Protein AF-A0A9N9T1C9-F1 (afdb_monomer_lite)

Secondary structure (DSSP, 8-state):
----HHHHHHHIIIIIHHHHHHHHHHS---HHHHHHHHHHHHHHHHHHH--EE-TT--EEPPPHHHHHHHTTT--S-HHHHHHHHHHHHHHHHHHHHHTS-----S----------TTSTT-S----S---HHHHHHHHHHHHHHHHHHHHHHHHHHHHHHHHHHHHHHHHHHHHHHHHHHHHHHHHHHHHHHHHHHHHHHHHHHHHHHHHHHT--TTTT-HHHHHHHHHHHHHHHHHT-

Structure (mmCIF, N/CA/C/O backbone):
data_AF-A0A9N9T1C9-F1
#
_entry.id   AF-A0A9N9T1C9-F1
#
loop_
_atom_site.group_PDB
_atom_site.id
_atom_site.type_symbol
_atom_site.label_atom_id
_atom_site.label_alt_id
_atom_site.label_comp_id
_atom_site.label_asym_id
_atom_site.label_entity_id
_atom_site.label_seq_id
_atom_site.pdbx_PDB_ins_code
_atom_site.Cartn_x
_atom_site.Cartn_y
_atom_site.Cartn_z
_atom_site.occupancy
_atom_site.B_iso_or_equiv
_atom_site.auth_seq_id
_atom_site.auth_comp_id
_atom_site.auth_asym_id
_atom_site.auth_atom_id
_atom_site.pdbx_PDB_model_num
ATOM 1 N N . MET A 1 1 ? -25.087 5.154 -18.333 1.00 39.66 1 MET A N 1
ATOM 2 C CA . MET A 1 1 ? -24.304 6.044 -19.220 1.00 39.66 1 MET A CA 1
ATOM 3 C C . MET A 1 1 ? -23.064 5.307 -19.707 1.00 39.66 1 MET A C 1
ATOM 5 O O . MET A 1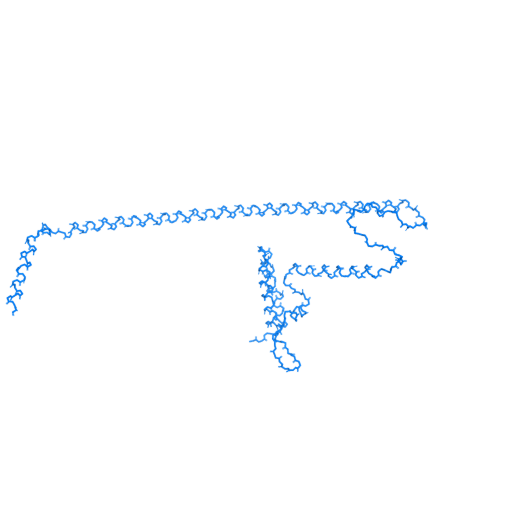 1 ? -22.157 5.076 -18.921 1.00 39.66 1 MET A O 1
ATOM 9 N N . THR A 1 2 ? -23.016 4.899 -20.973 1.00 51.72 2 THR A N 1
ATOM 10 C CA . THR A 1 2 ? -21.816 4.320 -21.598 1.00 51.72 2 THR A CA 1
ATOM 11 C C . THR A 1 2 ? -20.855 5.449 -21.971 1.00 51.72 2 THR A C 1
ATOM 13 O O . THR A 1 2 ? -20.953 6.035 -23.047 1.00 51.72 2 THR A O 1
ATOM 16 N N . LEU A 1 3 ? -19.941 5.812 -21.063 1.00 60.41 3 LEU A N 1
ATOM 17 C CA . LEU A 1 3 ? -18.834 6.698 -21.428 1.00 60.41 3 LEU A CA 1
ATOM 18 C C . LEU A 1 3 ? -17.991 6.041 -22.533 1.00 60.41 3 LEU A C 1
ATOM 20 O O . LEU A 1 3 ? -17.734 4.838 -22.506 1.00 60.41 3 LEU A O 1
ATOM 24 N N . SER A 1 4 ? -17.562 6.843 -23.511 1.00 80.00 4 SER A N 1
ATOM 25 C CA . SER A 1 4 ? -16.706 6.387 -24.613 1.00 80.00 4 SER A CA 1
ATOM 26 C C . SER A 1 4 ? -15.428 5.737 -24.075 1.00 80.00 4 SER A C 1
ATOM 28 O O . SER A 1 4 ? -14.785 6.303 -23.188 1.00 80.00 4 SER A O 1
ATOM 30 N N . LYS A 1 5 ? -15.022 4.592 -24.650 1.00 82.25 5 LYS A N 1
ATOM 31 C CA . LYS A 1 5 ? -13.802 3.848 -24.270 1.00 82.25 5 LYS A CA 1
ATOM 32 C C . LYS A 1 5 ? -12.583 4.766 -24.132 1.00 82.25 5 LYS A C 1
ATOM 34 O O . LYS A 1 5 ? -11.816 4.647 -23.184 1.00 82.25 5 LYS A O 1
ATOM 39 N N . ARG A 1 6 ? -12.460 5.747 -25.035 1.00 81.56 6 ARG A N 1
ATOM 40 C CA . ARG A 1 6 ? -11.383 6.747 -25.035 1.00 81.56 6 ARG A CA 1
ATOM 41 C C . ARG A 1 6 ? -11.421 7.662 -23.804 1.00 81.56 6 ARG A C 1
ATOM 43 O O . ARG A 1 6 ? -10.379 7.931 -23.224 1.00 81.56 6 ARG A O 1
ATOM 50 N N . LYS A 1 7 ? -12.605 8.109 -23.370 1.00 86.50 7 LYS A N 1
ATOM 51 C CA . LYS A 1 7 ? -12.755 8.942 -22.161 1.00 86.50 7 LYS A CA 1
ATOM 52 C C . LYS A 1 7 ? -12.397 8.159 -20.897 1.00 86.50 7 LYS A C 1
ATOM 54 O O . LYS A 1 7 ? -11.695 8.686 -20.045 1.00 86.50 7 LYS A O 1
ATOM 59 N N . ASN A 1 8 ? -12.824 6.899 -20.811 1.00 87.44 8 ASN A N 1
ATOM 60 C CA . ASN A 1 8 ? -12.499 6.036 -19.674 1.00 87.44 8 ASN A CA 1
ATOM 61 C C . ASN A 1 8 ? -11.001 5.709 -19.614 1.00 87.44 8 ASN A C 1
ATOM 63 O O . ASN A 1 8 ? -10.412 5.747 -18.539 1.00 87.44 8 ASN A O 1
ATOM 67 N N . MET A 1 9 ? -10.375 5.457 -20.768 1.00 86.12 9 MET A N 1
ATOM 68 C CA . MET A 1 9 ? -8.925 5.279 -20.869 1.00 86.12 9 MET A CA 1
ATOM 69 C C . MET A 1 9 ? -8.172 6.526 -20.395 1.00 86.12 9 MET A C 1
ATOM 71 O O . MET A 1 9 ? -7.232 6.421 -19.613 1.00 86.12 9 MET A O 1
ATOM 75 N N . ASN A 1 10 ? -8.608 7.712 -20.827 1.00 85.50 10 ASN A N 1
ATOM 76 C CA . ASN A 1 10 ? -7.986 8.963 -20.405 1.00 85.50 10 ASN A CA 1
ATOM 77 C C . ASN A 1 10 ? -8.120 9.173 -18.895 1.00 85.50 10 ASN A C 1
ATOM 79 O O . ASN A 1 10 ? -7.130 9.499 -18.257 1.00 85.50 10 ASN A O 1
ATOM 83 N N . LEU A 1 11 ? -9.301 8.920 -18.319 1.00 89.50 11 LEU A N 1
ATOM 84 C CA . LEU A 1 11 ? -9.529 9.030 -16.876 1.00 89.50 11 LEU A CA 1
ATOM 85 C C . LEU A 1 11 ? -8.634 8.073 -16.075 1.00 89.50 11 LEU A C 1
ATOM 87 O O . LEU A 1 11 ? -8.076 8.451 -15.046 1.00 89.50 11 LEU A O 1
ATOM 91 N N . TYR A 1 12 ? -8.470 6.842 -16.562 1.00 88.50 12 TYR A N 1
ATOM 92 C CA . TYR A 1 12 ? -7.555 5.881 -15.961 1.00 88.50 12 TYR A CA 1
ATOM 93 C C . TYR A 1 12 ? -6.111 6.396 -15.971 1.00 88.50 12 TYR A C 1
ATOM 95 O O . TYR A 1 12 ? -5.478 6.451 -14.919 1.00 88.50 12 TYR A O 1
ATOM 103 N N . LYS A 1 13 ? -5.619 6.841 -17.133 1.00 84.94 13 LYS A N 1
ATOM 104 C CA . LYS A 1 13 ? -4.248 7.342 -17.291 1.00 84.94 13 LYS A CA 1
ATOM 105 C C . LYS A 1 13 ? -3.979 8.628 -16.507 1.00 84.94 13 LYS A C 1
ATOM 107 O O . LYS A 1 13 ? -2.887 8.779 -15.975 1.00 84.94 13 LYS A O 1
ATOM 112 N N . SER A 1 14 ? -4.947 9.544 -16.436 1.00 88.06 14 SER A N 1
ATOM 113 C CA . SER A 1 14 ? -4.748 10.874 -15.849 1.00 88.06 14 SER A CA 1
ATOM 114 C C . SER A 1 14 ? -5.021 10.946 -14.350 1.00 88.06 14 SER A C 1
ATOM 116 O O . SER A 1 14 ? -4.502 11.843 -13.699 1.00 88.06 14 SER A O 1
ATOM 118 N N . LEU A 1 15 ? -5.872 10.067 -13.809 1.00 89.69 15 LEU A N 1
ATOM 119 C CA . LEU A 1 15 ? -6.334 10.168 -12.422 1.00 89.69 15 LEU A CA 1
ATOM 120 C C . LEU A 1 15 ? -6.044 8.903 -11.619 1.00 89.69 15 LEU A C 1
ATOM 122 O O . LEU A 1 15 ? -5.433 8.974 -10.559 1.00 89.69 15 LEU A O 1
ATOM 126 N N . ILE A 1 16 ? -6.459 7.740 -12.122 1.00 88.75 16 ILE A N 1
ATOM 127 C CA . ILE A 1 16 ? -6.364 6.490 -11.356 1.00 88.75 16 ILE A CA 1
ATOM 128 C C . ILE A 1 16 ? -4.910 6.021 -11.269 1.00 88.75 16 ILE A C 1
ATOM 130 O O . ILE A 1 16 ? -4.427 5.728 -10.180 1.00 88.75 16 ILE A O 1
ATOM 134 N N . ARG A 1 17 ? -4.201 5.982 -12.401 1.00 85.94 17 ARG A N 1
ATOM 135 C CA . ARG A 1 17 ? -2.818 5.503 -12.473 1.00 85.94 17 ARG A CA 1
ATOM 136 C C . ARG A 1 17 ? -1.867 6.307 -11.573 1.00 85.94 17 ARG A C 1
ATOM 138 O O . ARG A 1 17 ? -1.218 5.663 -10.761 1.00 85.94 17 ARG A O 1
ATOM 145 N N . PRO A 1 18 ? -1.829 7.656 -11.598 1.00 86.69 18 PRO A N 1
ATOM 146 C CA . PRO A 1 18 ? -0.949 8.422 -10.710 1.00 86.69 18 PRO A CA 1
ATOM 147 C C . PRO A 1 18 ? -1.214 8.184 -9.220 1.00 86.69 18 PRO A C 1
ATOM 149 O O . PRO A 1 18 ? -0.272 8.017 -8.454 1.00 86.69 18 PRO A O 1
ATOM 152 N N . VAL A 1 19 ? -2.487 8.122 -8.808 1.00 88.69 19 VAL A N 1
ATOM 153 C CA . VAL A 1 19 ? -2.862 7.874 -7.403 1.00 88.69 19 VAL A CA 1
ATOM 154 C C . VAL A 1 19 ? -2.385 6.498 -6.949 1.00 88.69 19 VAL A C 1
ATOM 156 O O . VAL A 1 19 ? -1.837 6.354 -5.858 1.00 88.69 19 VAL A O 1
ATOM 159 N N . VAL A 1 20 ? -2.574 5.488 -7.798 1.00 85.69 20 VAL A N 1
ATOM 160 C CA . VAL A 1 20 ? -2.149 4.120 -7.511 1.00 85.69 20 VAL A CA 1
ATOM 161 C C . VAL A 1 20 ? -0.622 4.024 -7.486 1.00 85.69 20 VAL A C 1
ATOM 163 O O . VAL A 1 20 ? -0.084 3.495 -6.522 1.00 85.69 20 VAL A O 1
ATOM 166 N N . THR A 1 21 ? 0.083 4.579 -8.477 1.00 79.88 21 THR A N 1
ATOM 167 C CA . THR A 1 21 ? 1.555 4.575 -8.535 1.00 79.88 21 THR A CA 1
ATOM 168 C C . THR A 1 21 ? 2.172 5.280 -7.327 1.00 79.88 21 THR A C 1
ATOM 170 O O . THR A 1 21 ? 3.038 4.706 -6.677 1.00 79.88 21 THR A O 1
ATOM 173 N N . TYR A 1 22 ? 1.676 6.462 -6.951 1.00 85.56 22 TYR A N 1
ATOM 174 C CA . TYR A 1 22 ? 2.178 7.183 -5.779 1.00 85.56 22 TYR A CA 1
ATOM 175 C C . TYR A 1 22 ? 1.931 6.411 -4.475 1.00 85.56 22 TYR A C 1
ATOM 177 O O . TYR A 1 22 ? 2.814 6.301 -3.628 1.00 85.56 22 TYR A O 1
ATOM 185 N N . GLY A 1 23 ? 0.751 5.797 -4.328 1.00 80.12 23 GLY A N 1
ATOM 186 C CA . GLY A 1 23 ? 0.472 4.914 -3.194 1.00 80.12 23 GLY A CA 1
ATOM 187 C C . GLY A 1 23 ? 1.461 3.747 -3.109 1.00 80.12 23 GLY A C 1
ATOM 188 O O . GLY A 1 23 ? 1.939 3.421 -2.025 1.00 80.12 23 GLY A O 1
ATOM 189 N N . MET A 1 24 ? 1.823 3.172 -4.255 1.00 77.44 24 MET A N 1
ATOM 190 C CA . MET A 1 24 ? 2.793 2.081 -4.348 1.00 77.44 24 MET A CA 1
ATOM 191 C C . MET A 1 24 ? 4.229 2.513 -4.029 1.00 77.44 24 MET A C 1
ATOM 193 O O . MET A 1 24 ? 4.966 1.736 -3.437 1.00 77.44 24 MET A O 1
ATOM 197 N N . GLU A 1 25 ? 4.623 3.746 -4.341 1.00 73.75 25 GLU A N 1
ATOM 198 C CA . GLU A 1 25 ? 5.938 4.286 -3.959 1.00 73.75 25 GLU A CA 1
ATOM 199 C C . GLU A 1 25 ? 6.074 4.475 -2.440 1.00 73.75 25 GLU A C 1
ATOM 201 O O . GLU A 1 25 ? 7.163 4.326 -1.886 1.00 73.75 25 GLU A O 1
ATOM 206 N N . THR A 1 26 ? 4.966 4.772 -1.753 1.00 77.31 26 THR A N 1
ATOM 207 C CA . THR A 1 26 ? 4.946 5.003 -0.296 1.00 77.31 26 THR A CA 1
ATOM 208 C C . THR A 1 26 ? 4.808 3.733 0.549 1.00 77.31 26 THR A C 1
ATOM 210 O O . THR A 1 26 ? 4.948 3.791 1.771 1.00 77.31 26 THR A O 1
ATOM 213 N N . ILE A 1 27 ? 4.530 2.584 -0.073 1.00 79.00 27 ILE A N 1
ATOM 214 C CA . ILE A 1 27 ? 4.303 1.304 0.607 1.00 79.00 27 ILE A CA 1
ATOM 215 C C . ILE A 1 27 ? 5.389 0.312 0.182 1.00 79.00 27 ILE A C 1
ATOM 217 O O . ILE A 1 27 ? 5.743 0.221 -0.988 1.00 79.00 27 ILE A O 1
ATOM 221 N N . THR A 1 28 ? 5.895 -0.503 1.110 1.00 75.69 28 THR A N 1
ATOM 222 C CA . THR A 1 28 ? 6.716 -1.664 0.744 1.00 75.69 28 THR A CA 1
ATOM 223 C C . THR A 1 28 ? 5.858 -2.694 0.000 1.00 75.69 28 THR A C 1
ATOM 225 O O . THR A 1 28 ? 4.925 -3.294 0.553 1.00 75.69 28 THR A O 1
ATOM 228 N N . ILE A 1 29 ? 6.141 -2.843 -1.296 1.00 75.94 29 ILE A N 1
ATOM 229 C CA . ILE A 1 29 ? 5.447 -3.769 -2.194 1.00 75.94 29 ILE A CA 1
ATOM 230 C C . ILE A 1 29 ? 6.100 -5.144 -2.083 1.00 75.94 29 ILE A C 1
ATOM 232 O O . ILE A 1 29 ? 7.245 -5.337 -2.490 1.00 75.94 29 ILE A O 1
ATOM 236 N N . ASP A 1 30 ? 5.336 -6.095 -1.561 1.00 81.19 30 ASP A N 1
ATOM 237 C CA . ASP A 1 30 ? 5.669 -7.517 -1.587 1.00 81.19 30 ASP A CA 1
ATOM 238 C C . ASP A 1 30 ? 5.127 -8.148 -2.880 1.00 81.19 30 ASP A C 1
ATOM 240 O O . ASP A 1 30 ? 4.177 -7.628 -3.477 1.00 81.19 30 ASP A O 1
ATOM 244 N N . LYS A 1 31 ? 5.667 -9.306 -3.285 1.00 77.94 31 LYS A N 1
ATOM 245 C CA . LYS A 1 31 ? 5.266 -10.009 -4.523 1.00 77.94 31 LYS A CA 1
ATOM 246 C C . LYS A 1 31 ? 3.747 -10.245 -4.614 1.00 77.94 31 LYS A C 1
ATOM 248 O O . LYS A 1 31 ? 3.151 -10.132 -5.678 1.00 77.94 31 LYS A O 1
ATOM 253 N N . GLU A 1 32 ? 3.091 -10.494 -3.481 1.00 80.62 32 GLU A N 1
ATOM 254 C CA . GLU A 1 32 ? 1.635 -10.679 -3.411 1.00 80.62 32 GLU A CA 1
ATOM 255 C C . GLU A 1 32 ? 0.840 -9.401 -3.733 1.00 80.62 32 GLU A C 1
ATOM 257 O O . GLU A 1 32 ? -0.230 -9.450 -4.352 1.00 80.62 32 GLU A O 1
ATOM 262 N N . LYS A 1 33 ? 1.350 -8.237 -3.315 1.00 82.38 33 LYS A N 1
ATOM 263 C CA . LYS A 1 33 ? 0.720 -6.936 -3.580 1.00 82.38 33 LYS A CA 1
ATOM 264 C C . LYS A 1 33 ? 0.927 -6.521 -5.034 1.00 82.38 33 LYS A C 1
ATOM 266 O O . LYS A 1 33 ? -0.007 -5.999 -5.637 1.00 82.38 33 LYS A O 1
ATOM 271 N N . GLU A 1 34 ? 2.099 -6.818 -5.595 1.00 80.19 34 GLU A N 1
ATOM 272 C CA . GLU A 1 34 ? 2.416 -6.674 -7.024 1.00 80.19 34 GLU A CA 1
ATOM 273 C C . GLU A 1 34 ? 1.417 -7.473 -7.883 1.00 80.19 34 GLU A C 1
ATOM 275 O O . GLU A 1 34 ? 0.729 -6.912 -8.738 1.00 80.19 34 GLU A O 1
ATOM 280 N N . ASP A 1 35 ? 1.202 -8.752 -7.558 1.00 81.94 35 ASP A N 1
ATOM 281 C CA . ASP A 1 35 ? 0.219 -9.601 -8.242 1.00 81.94 35 ASP A CA 1
ATOM 282 C C . ASP A 1 35 ? -1.215 -9.072 -8.113 1.00 81.94 35 ASP A C 1
ATOM 284 O O . ASP A 1 35 ? -2.025 -9.145 -9.046 1.00 81.94 35 ASP A O 1
ATOM 288 N N . THR A 1 36 ? -1.560 -8.554 -6.935 1.00 85.62 36 THR A N 1
ATOM 289 C CA . THR A 1 36 ? -2.879 -7.971 -6.669 1.00 85.62 36 THR A CA 1
ATOM 290 C C . THR A 1 36 ? -3.099 -6.707 -7.499 1.00 85.62 36 THR A C 1
ATOM 292 O O . THR A 1 36 ? -4.182 -6.516 -8.061 1.00 85.62 36 THR A O 1
ATOM 295 N N . LEU A 1 37 ? -2.063 -5.881 -7.646 1.00 84.94 37 LEU A N 1
ATOM 296 C CA . LEU A 1 37 ? -2.080 -4.675 -8.464 1.00 84.94 37 LEU A CA 1
ATOM 297 C C . LEU A 1 37 ? -2.231 -4.999 -9.951 1.00 84.94 37 LEU A C 1
ATOM 299 O O . LEU A 1 37 ? -3.078 -4.414 -10.630 1.00 84.94 37 LEU A O 1
ATOM 303 N N . LEU A 1 38 ? -1.495 -5.996 -10.439 1.00 82.06 38 LEU A N 1
ATOM 304 C CA . LEU A 1 38 ? -1.589 -6.453 -11.821 1.00 82.06 38 LEU A CA 1
ATOM 305 C C . LEU A 1 38 ? -2.995 -6.994 -12.137 1.00 82.06 38 LEU A C 1
ATOM 307 O O . LEU A 1 38 ? -3.571 -6.723 -13.195 1.00 82.06 38 LEU A O 1
ATOM 311 N N . LYS A 1 39 ? -3.603 -7.733 -11.197 1.00 86.75 39 LYS A N 1
ATOM 312 C CA . LYS A 1 39 ? -5.001 -8.191 -11.306 1.00 86.75 39 LYS A CA 1
ATOM 313 C C . LYS A 1 39 ? -5.978 -7.014 -11.345 1.00 86.75 39 LYS A C 1
ATOM 315 O O . LYS A 1 39 ? -6.923 -7.044 -12.140 1.00 86.75 39 LYS A O 1
ATOM 320 N N . PHE A 1 40 ? -5.762 -5.997 -10.512 1.00 89.50 40 PHE A N 1
ATOM 321 C CA . PHE A 1 40 ? -6.575 -4.782 -10.480 1.00 89.50 40 PHE A CA 1
ATOM 322 C C . PHE A 1 40 ? -6.511 -4.017 -11.807 1.00 89.50 40 PHE A C 1
ATOM 324 O O . PHE A 1 40 ? -7.560 -3.740 -12.396 1.00 89.50 40 PHE A O 1
ATOM 331 N N . GLU A 1 41 ? -5.311 -3.765 -12.330 1.00 86.94 41 GLU A N 1
ATOM 332 C CA . GLU A 1 41 ? -5.114 -3.109 -13.625 1.00 86.94 41 GLU A CA 1
ATOM 333 C C . GLU A 1 41 ? -5.817 -3.880 -14.746 1.00 86.94 41 GLU A C 1
ATOM 335 O O . GLU A 1 41 ? -6.656 -3.330 -15.464 1.00 86.94 41 GLU A O 1
ATOM 340 N N . ARG A 1 42 ? -5.586 -5.195 -14.842 1.00 86.56 42 ARG A N 1
ATOM 341 C CA . ARG A 1 42 ? -6.238 -6.047 -15.849 1.00 86.56 42 ARG A CA 1
ATOM 342 C C . ARG A 1 42 ? -7.765 -6.008 -15.738 1.00 86.56 42 ARG A C 1
ATOM 344 O O . ARG A 1 42 ? -8.462 -6.097 -16.750 1.00 86.56 42 ARG A O 1
ATOM 351 N N . LYS A 1 43 ? -8.318 -5.873 -14.529 1.00 88.06 43 LYS A N 1
ATOM 352 C CA . LYS A 1 43 ? -9.768 -5.750 -14.309 1.00 88.06 43 LYS A CA 1
ATOM 353 C C . LYS A 1 43 ? -10.311 -4.407 -14.800 1.00 88.06 43 LYS A C 1
ATOM 355 O O . LYS A 1 43 ? -11.342 -4.391 -15.479 1.00 88.06 43 LYS A O 1
ATOM 360 N N . ILE A 1 44 ? -9.613 -3.303 -14.526 1.00 88.19 44 ILE A N 1
ATOM 361 C CA . ILE A 1 44 ? -9.955 -1.985 -15.080 1.00 88.19 44 ILE A CA 1
ATOM 362 C C . ILE A 1 44 ? -9.929 -2.044 -16.606 1.00 88.19 44 ILE A C 1
ATOM 364 O O . ILE A 1 44 ? -10.895 -1.654 -17.263 1.00 88.19 44 ILE A O 1
ATOM 368 N N . MET A 1 45 ? -8.872 -2.612 -17.176 1.00 86.19 45 MET A N 1
ATOM 369 C CA . MET A 1 45 ? -8.670 -2.640 -18.621 1.00 86.19 45 MET A CA 1
ATOM 370 C C . MET A 1 45 ? -9.731 -3.473 -19.346 1.00 86.19 45 MET A C 1
ATOM 372 O O . MET A 1 45 ? -10.282 -3.011 -20.345 1.00 86.19 45 MET A O 1
ATOM 376 N N . ARG A 1 46 ? -10.142 -4.627 -18.797 1.00 87.00 46 ARG A N 1
ATOM 377 C CA . ARG A 1 46 ? -11.306 -5.382 -19.315 1.00 87.00 46 ARG A CA 1
ATOM 378 C C . ARG A 1 46 ? -12.594 -4.572 -19.300 1.00 87.00 46 ARG A C 1
ATOM 380 O O . ARG A 1 46 ? -13.402 -4.688 -20.218 1.00 87.00 46 ARG A O 1
ATOM 387 N N . THR A 1 47 ? -12.777 -3.754 -18.270 1.00 87.44 47 THR A N 1
ATOM 388 C CA . THR A 1 47 ? -13.971 -2.919 -18.115 1.00 87.44 47 THR A CA 1
ATOM 389 C C . THR A 1 47 ? -13.988 -1.782 -19.141 1.00 87.44 47 THR A C 1
ATOM 391 O O . THR A 1 47 ? -15.031 -1.492 -19.723 1.00 87.44 47 THR A O 1
ATOM 394 N N . ILE A 1 48 ? -12.834 -1.163 -19.413 1.00 87.31 48 ILE A N 1
ATOM 395 C CA . ILE A 1 48 ? -12.700 -0.055 -20.372 1.00 87.31 48 ILE A CA 1
ATOM 396 C C . ILE A 1 48 ? -12.780 -0.544 -21.824 1.00 87.31 48 ILE A C 1
ATOM 398 O O . ILE A 1 48 ? -13.471 0.058 -22.651 1.00 87.31 48 ILE A O 1
ATOM 402 N N . LEU A 1 49 ? -12.059 -1.618 -22.148 1.00 82.94 49 LEU A N 1
ATOM 403 C CA . LEU A 1 49 ? -11.937 -2.138 -23.512 1.00 82.94 49 LEU A CA 1
ATOM 404 C C . LEU A 1 49 ? -13.174 -2.944 -23.926 1.00 82.94 49 LEU A C 1
ATOM 406 O O . LEU A 1 49 ? -13.552 -2.938 -25.105 1.00 82.94 49 LEU A O 1
ATOM 410 N N . GLY A 1 50 ? -13.846 -3.559 -22.953 1.00 80.88 50 GLY A N 1
ATOM 411 C CA . GLY A 1 50 ? -15.021 -4.393 -23.158 1.00 80.88 50 GLY A CA 1
ATOM 412 C C . GLY A 1 50 ? -14.686 -5.784 -23.715 1.00 80.88 50 GLY A C 1
ATOM 413 O O . GLY A 1 50 ? -13.513 -6.147 -23.841 1.00 80.88 50 GLY A O 1
ATOM 414 N N . PRO A 1 51 ? -15.719 -6.582 -24.039 1.00 80.94 51 PRO A N 1
ATOM 415 C CA . PRO A 1 51 ? -15.548 -7.929 -24.576 1.00 80.94 51 PRO A CA 1
ATOM 416 C C . PRO A 1 51 ? -14.905 -7.912 -25.967 1.00 80.94 51 PRO A C 1
ATOM 418 O O . PRO A 1 51 ? -15.049 -6.948 -26.726 1.00 80.94 51 PRO A O 1
ATOM 421 N N . ASN A 1 52 ? -14.217 -9.002 -26.300 1.00 74.62 52 ASN A N 1
ATOM 422 C CA . ASN A 1 52 ? -13.733 -9.253 -27.649 1.00 74.62 52 ASN A CA 1
ATOM 423 C C . ASN A 1 52 ? -14.914 -9.715 -28.518 1.00 74.62 52 ASN A C 1
ATOM 425 O O . ASN A 1 52 ? -15.751 -10.495 -28.056 1.00 74.62 52 ASN A O 1
ATOM 429 N N . ILE A 1 53 ? -15.007 -9.199 -29.745 1.00 71.88 53 ILE A N 1
ATOM 430 C CA . ILE A 1 53 ? -16.036 -9.594 -30.712 1.00 71.88 53 ILE A CA 1
ATOM 431 C C . ILE A 1 53 ? -15.303 -10.303 -31.841 1.00 71.88 53 ILE A C 1
ATOM 433 O O . ILE A 1 53 ? -14.683 -9.668 -32.693 1.00 71.88 53 ILE A O 1
ATOM 437 N N . THR A 1 54 ? -15.327 -11.630 -31.803 1.00 68.12 54 THR A N 1
ATOM 438 C CA . THR A 1 54 ? -14.747 -12.467 -32.855 1.00 68.12 54 THR A CA 1
ATOM 439 C C . THR A 1 54 ? -15.668 -12.470 -34.083 1.00 68.12 54 THR A C 1
ATOM 441 O O . THR A 1 54 ? -16.858 -12.170 -33.976 1.00 68.12 54 THR A O 1
ATOM 444 N N . ARG A 1 55 ? -15.130 -12.798 -35.270 1.00 63.88 55 ARG A N 1
ATOM 445 C CA . ARG A 1 55 ? -15.886 -12.840 -36.541 1.00 63.88 55 ARG A CA 1
ATOM 446 C C . ARG A 1 55 ? -17.122 -13.757 -36.492 1.00 63.88 55 ARG A C 1
ATOM 448 O O . ARG A 1 55 ? -18.074 -13.506 -37.217 1.00 63.88 55 ARG A O 1
ATOM 455 N N . GLU A 1 56 ? -17.134 -14.749 -35.604 1.00 68.38 56 GLU A N 1
ATOM 456 C CA . GLU A 1 56 ? -18.245 -15.693 -35.386 1.00 68.38 56 GLU A CA 1
ATOM 457 C C . GLU A 1 56 ? -19.303 -15.213 -34.373 1.00 68.38 56 GLU A C 1
ATOM 459 O O . GLU A 1 56 ? -20.165 -15.977 -33.962 1.00 68.38 56 GLU A O 1
ATOM 464 N N . SER A 1 57 ? -19.302 -13.931 -33.990 1.00 57.38 57 SER A N 1
ATOM 465 C CA . SER A 1 57 ? -20.305 -13.336 -33.084 1.00 57.38 57 SER A CA 1
ATOM 466 C C . SER A 1 57 ? -20.306 -13.860 -31.639 1.00 57.38 57 SER A C 1
ATOM 468 O O . SER A 1 57 ? -21.185 -13.490 -30.859 1.00 57.38 57 SER A O 1
ATOM 470 N N . GLU A 1 58 ? -19.306 -14.639 -31.224 1.00 73.06 58 GLU A N 1
ATOM 471 C CA . GLU A 1 58 ? -19.129 -14.976 -29.812 1.00 73.06 58 GLU A CA 1
ATOM 472 C C . GLU A 1 58 ? -18.557 -13.789 -29.028 1.00 73.06 58 GLU A C 1
ATOM 474 O O . GLU A 1 58 ? -17.495 -13.238 -29.335 1.00 73.06 58 GLU A O 1
ATOM 479 N N . ARG A 1 59 ? -19.285 -13.381 -27.983 1.00 77.88 59 ARG A N 1
ATOM 480 C CA . ARG A 1 59 ? -18.837 -12.366 -27.027 1.00 77.88 59 ARG A CA 1
ATOM 481 C C . ARG A 1 59 ? -18.074 -13.046 -25.902 1.00 77.88 59 ARG A C 1
ATOM 483 O O . ARG A 1 59 ? -18.688 -13.608 -24.999 1.00 77.88 59 ARG A O 1
ATOM 490 N N . ARG A 1 60 ? -16.745 -12.931 -25.914 1.00 83.50 60 ARG A N 1
ATOM 491 C CA . ARG A 1 60 ? -15.887 -13.447 -24.836 1.00 83.50 60 ARG A CA 1
ATOM 492 C C . ARG A 1 60 ? -15.093 -12.348 -24.139 1.00 83.50 60 ARG A C 1
ATOM 494 O O . ARG A 1 60 ? -14.834 -11.282 -24.699 1.00 83.50 60 ARG A O 1
ATOM 501 N N . MET A 1 61 ? -14.707 -12.599 -22.889 1.00 79.62 61 MET A N 1
ATOM 502 C CA . MET A 1 61 ? -13.793 -11.711 -22.167 1.00 79.62 61 MET A CA 1
ATOM 503 C C . MET A 1 61 ? -12.388 -11.769 -22.779 1.00 79.62 61 MET A C 1
ATOM 505 O O . MET A 1 61 ? -11.952 -12.828 -23.233 1.00 79.62 61 MET A O 1
ATOM 509 N N . LYS A 1 62 ? -11.673 -10.636 -22.759 1.00 83.12 62 LYS A N 1
ATOM 510 C CA . LYS A 1 62 ? -10.280 -10.571 -23.222 1.00 83.12 62 LYS A CA 1
ATOM 511 C C . LYS A 1 62 ? -9.347 -11.354 -22.295 1.00 83.12 62 LYS A C 1
ATOM 513 O O . LYS A 1 62 ? -9.452 -11.259 -21.060 1.00 83.12 62 LYS A O 1
ATOM 518 N N . THR A 1 63 ? -8.431 -12.110 -22.896 1.00 85.81 63 THR A N 1
ATOM 519 C CA . THR A 1 63 ? -7.367 -12.834 -22.179 1.00 85.81 63 THR A CA 1
ATOM 520 C C . THR A 1 63 ? -6.324 -11.859 -21.621 1.00 85.81 63 THR A C 1
ATOM 522 O O . THR A 1 63 ? -6.327 -10.679 -21.962 1.00 85.81 63 THR A O 1
ATOM 525 N N . ASN A 1 64 ? -5.447 -12.322 -20.719 1.00 82.62 64 ASN A N 1
ATOM 526 C CA . ASN A 1 64 ? -4.375 -11.471 -20.179 1.00 82.62 64 ASN A CA 1
ATOM 527 C C . ASN A 1 64 ? -3.451 -10.959 -21.296 1.00 82.62 64 ASN A C 1
ATOM 529 O O . ASN A 1 64 ? -3.174 -9.767 -21.330 1.00 82.62 64 ASN A O 1
ATOM 533 N N . ALA A 1 65 ? -3.062 -11.836 -22.226 1.00 80.25 65 ALA A N 1
ATOM 534 C CA . ALA A 1 65 ? -2.191 -11.494 -23.349 1.00 80.25 65 ALA A CA 1
ATOM 535 C C . ALA A 1 65 ? -2.829 -10.461 -24.294 1.00 80.25 65 ALA A C 1
ATOM 537 O O . ALA A 1 65 ? -2.189 -9.476 -24.637 1.00 80.25 65 ALA A O 1
ATOM 538 N N . GLU A 1 66 ? -4.115 -10.621 -24.635 1.00 82.50 66 GLU A N 1
ATOM 539 C CA . GLU A 1 66 ? -4.844 -9.659 -25.482 1.00 82.50 66 GLU A CA 1
ATOM 540 C C . GLU A 1 66 ? -4.906 -8.256 -24.852 1.00 82.50 66 GLU A C 1
ATOM 542 O O . GLU A 1 66 ? -4.827 -7.249 -25.549 1.00 82.50 66 GLU A O 1
ATOM 547 N N . ILE A 1 67 ? -5.062 -8.178 -23.526 1.00 80.75 67 ILE A N 1
ATOM 548 C CA . ILE A 1 67 ? -5.077 -6.899 -22.801 1.00 80.75 67 ILE A CA 1
ATOM 549 C C . ILE A 1 67 ? -3.694 -6.252 -22.819 1.00 80.75 67 ILE A C 1
ATOM 551 O O . ILE A 1 67 ? -3.590 -5.039 -22.976 1.00 80.75 67 ILE A O 1
ATOM 555 N N . GLU A 1 68 ? -2.651 -7.055 -22.639 1.00 77.75 68 GLU A N 1
ATOM 556 C CA . GLU A 1 68 ? -1.260 -6.612 -22.558 1.00 77.75 68 GLU A CA 1
ATOM 557 C C . GLU A 1 68 ? -0.739 -6.097 -23.906 1.00 77.75 68 GLU A C 1
ATOM 559 O O . GLU A 1 68 ? -0.117 -5.034 -23.971 1.00 77.75 68 GLU A O 1
ATOM 564 N N . GLU A 1 69 ? -1.102 -6.781 -24.991 1.00 78.12 69 GLU A N 1
ATOM 565 C CA . GLU A 1 69 ? -0.836 -6.353 -26.365 1.00 78.12 69 GLU A CA 1
ATOM 566 C C . GLU A 1 69 ? -1.534 -5.021 -26.687 1.00 78.12 69 GLU A C 1
ATOM 568 O O . GLU A 1 69 ? -0.930 -4.097 -27.236 1.00 78.12 69 GLU A O 1
ATOM 573 N N . GLU A 1 70 ? -2.794 -4.864 -26.277 1.00 74.69 70 GLU A N 1
ATOM 574 C CA . GLU A 1 70 ? -3.567 -3.642 -26.528 1.00 74.69 70 GLU A CA 1
ATOM 575 C C . GLU A 1 70 ? -3.135 -2.459 -25.647 1.00 74.69 70 GLU A C 1
ATOM 577 O O . GLU A 1 70 ? -3.276 -1.300 -26.044 1.00 74.69 70 GLU A O 1
ATOM 582 N N . LEU A 1 71 ? -2.552 -2.743 -24.480 1.00 70.38 71 LEU A N 1
ATOM 583 C CA . LEU A 1 71 ? -1.864 -1.768 -23.631 1.00 70.38 71 LEU A CA 1
ATOM 584 C C . LEU A 1 71 ? -0.501 -1.347 -24.182 1.00 70.38 71 LEU A C 1
ATOM 586 O O . LEU A 1 71 ? 0.076 -0.403 -23.644 1.00 70.38 71 LEU A O 1
ATOM 590 N N . LYS A 1 72 ? 0.035 -2.031 -25.208 1.00 67.00 72 LYS A N 1
ATOM 591 C CA . LYS A 1 72 ? 1.414 -1.848 -25.701 1.00 67.00 72 LYS A CA 1
ATOM 592 C C . LYS A 1 72 ? 2.438 -1.798 -24.554 1.00 67.00 72 LYS A C 1
ATOM 594 O O . LYS A 1 72 ? 3.418 -1.058 -24.603 1.00 67.00 72 LYS A O 1
ATOM 599 N N . GLY A 1 73 ? 2.157 -2.545 -23.486 1.00 61.44 73 GLY A N 1
ATOM 600 C CA . GLY A 1 73 ? 2.981 -2.621 -22.289 1.00 61.44 73 GLY A CA 1
ATOM 601 C C . GLY A 1 73 ? 3.040 -1.367 -21.393 1.00 61.44 73 GLY A C 1
ATOM 602 O O . GLY A 1 73 ? 3.947 -1.257 -20.568 1.00 61.44 73 GLY A O 1
ATOM 603 N N . GLU A 1 74 ? 2.113 -0.415 -21.474 1.00 64.12 74 GLU A N 1
ATOM 604 C CA . GLU A 1 74 ? 1.957 0.601 -20.415 1.00 64.12 74 GLU A CA 1
ATOM 605 C C . GLU A 1 74 ? 1.359 -0.035 -19.138 1.00 64.12 74 GLU A C 1
ATOM 607 O O . GLU A 1 74 ?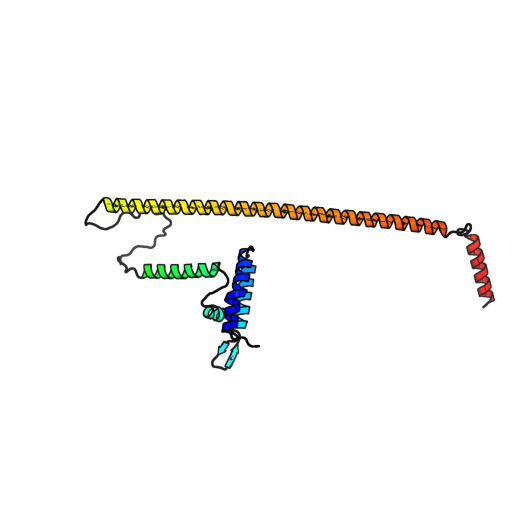 0.231 0.269 -18.767 1.00 64.12 74 GLU A O 1
ATOM 612 N N . SER A 1 75 ? 2.103 -0.907 -18.453 1.00 67.88 75 SER A N 1
ATOM 613 C CA . SER A 1 75 ? 1.753 -1.454 -17.125 1.00 67.88 75 SER A CA 1
ATOM 614 C C . SER A 1 75 ? 1.883 -0.369 -16.053 1.00 67.88 75 SER A C 1
ATOM 616 O O . SER A 1 75 ? 2.759 0.487 -16.182 1.00 67.88 75 SER A O 1
ATOM 618 N N . ILE A 1 76 ? 1.037 -0.358 -15.014 1.00 59.19 76 ILE A N 1
ATOM 619 C CA . ILE A 1 76 ? 1.156 0.570 -13.868 1.00 59.19 76 ILE A CA 1
ATOM 620 C C . ILE A 1 76 ? 2.512 0.424 -13.180 1.00 59.19 76 ILE A C 1
ATOM 622 O O . ILE A 1 76 ? 2.987 1.412 -12.621 1.00 59.19 76 ILE A O 1
ATOM 626 N N . ASP A 1 77 ? 3.122 -0.764 -13.210 1.00 64.38 77 ASP A N 1
ATOM 627 C CA . ASP A 1 77 ? 4.376 -1.000 -12.506 1.00 64.38 77 ASP A CA 1
ATOM 628 C C . ASP A 1 77 ? 5.541 -0.237 -13.184 1.00 64.38 77 ASP A C 1
ATOM 630 O O . ASP A 1 77 ? 5.927 -0.539 -14.326 1.00 64.38 77 ASP A O 1
ATOM 634 N N . PRO A 1 78 ? 6.121 0.778 -12.507 1.00 58.69 78 PRO A N 1
ATOM 635 C CA . PRO A 1 78 ? 7.266 1.510 -13.033 1.00 58.69 78 PRO A CA 1
ATOM 636 C C . PRO A 1 78 ? 8.504 0.615 -13.190 1.00 58.69 78 PRO A C 1
ATOM 638 O O . PRO A 1 78 ? 9.317 0.872 -14.079 1.00 58.69 78 PRO A O 1
ATOM 641 N N . LYS A 1 79 ? 8.637 -0.461 -12.398 1.00 59.38 79 LYS A N 1
ATOM 642 C CA . LYS A 1 79 ? 9.733 -1.430 -12.539 1.00 59.38 79 LYS A CA 1
ATOM 643 C C . LYS A 1 79 ? 9.612 -2.218 -13.836 1.00 59.38 79 LYS A C 1
ATOM 645 O O . LYS A 1 79 ? 10.611 -2.347 -14.536 1.00 59.38 79 LYS A O 1
ATOM 650 N N . ASP A 1 80 ? 8.411 -2.659 -14.206 1.00 64.81 80 ASP A N 1
ATOM 651 C CA . ASP A 1 80 ? 8.182 -3.379 -15.469 1.00 64.81 80 ASP A CA 1
ATOM 652 C C . ASP A 1 80 ? 8.364 -2.482 -16.693 1.00 64.81 80 ASP A C 1
ATOM 654 O O . ASP A 1 80 ? 8.882 -2.918 -17.723 1.00 64.81 80 ASP A O 1
ATOM 658 N N . THR A 1 81 ? 7.970 -1.211 -16.586 1.00 65.12 81 THR A N 1
ATOM 659 C CA . THR A 1 81 ? 8.153 -0.241 -17.674 1.00 65.12 81 THR A CA 1
ATOM 660 C C . THR A 1 81 ? 9.640 -0.053 -17.991 1.00 65.12 81 THR A C 1
ATOM 662 O O . THR A 1 81 ? 10.035 -0.085 -19.155 1.00 65.12 81 THR A O 1
ATOM 665 N N . ILE A 1 82 ? 10.470 0.087 -16.955 1.00 70.25 82 ILE A N 1
ATOM 666 C CA . ILE A 1 82 ? 11.922 0.253 -17.084 1.00 70.25 82 ILE A CA 1
ATOM 667 C C . ILE A 1 82 ? 12.594 -1.064 -17.498 1.00 70.25 82 ILE A C 1
ATOM 669 O O . ILE A 1 82 ? 13.450 -1.078 -18.382 1.00 70.25 82 ILE A O 1
ATOM 673 N N . LEU A 1 83 ? 12.190 -2.191 -16.907 1.00 74.25 83 LEU A N 1
ATOM 674 C CA . LEU A 1 83 ? 12.745 -3.504 -17.227 1.00 74.25 83 LEU A CA 1
ATOM 675 C C . LEU A 1 83 ? 12.526 -3.871 -18.698 1.00 74.25 83 LEU A C 1
ATOM 677 O O . LEU A 1 83 ? 13.442 -4.388 -19.334 1.00 74.25 83 LEU A O 1
ATOM 681 N N . ARG A 1 84 ? 11.356 -3.554 -19.267 1.00 73.88 84 ARG A N 1
ATOM 682 C CA . ARG A 1 84 ? 11.095 -3.810 -20.686 1.00 73.88 84 ARG A CA 1
ATOM 683 C C . ARG A 1 84 ? 11.939 -2.928 -21.604 1.00 73.88 84 ARG A C 1
ATOM 685 O O . ARG A 1 84 ? 12.476 -3.441 -22.579 1.00 73.88 84 ARG A O 1
ATOM 692 N N . GLN A 1 85 ? 12.133 -1.650 -21.267 1.00 74.19 85 GLN A N 1
ATOM 693 C CA . GLN A 1 85 ? 13.060 -0.778 -22.005 1.00 74.19 85 GLN A CA 1
ATOM 694 C C . GLN A 1 85 ? 14.478 -1.358 -22.014 1.00 74.19 85 GLN A C 1
ATOM 696 O O . GLN A 1 85 ? 15.121 -1.401 -23.059 1.00 74.19 85 GLN A O 1
ATOM 701 N N . TYR A 1 86 ? 14.943 -1.877 -20.874 1.00 82.19 86 TYR A N 1
ATOM 702 C CA . TYR A 1 86 ? 16.230 -2.565 -20.812 1.00 82.19 86 TYR A CA 1
ATOM 703 C C . TYR A 1 86 ? 16.257 -3.841 -21.653 1.00 82.19 86 TYR A C 1
ATOM 705 O O . TYR A 1 86 ? 17.239 -4.084 -22.345 1.00 82.19 86 TYR A O 1
ATOM 713 N N . GLN A 1 87 ? 15.205 -4.657 -21.628 1.00 82.31 87 GLN A N 1
ATOM 714 C CA . GLN A 1 87 ? 15.130 -5.879 -22.434 1.00 82.31 87 GLN A CA 1
ATOM 715 C C . GLN A 1 87 ? 15.124 -5.588 -23.942 1.00 82.31 87 GLN A C 1
ATOM 717 O O . GLN A 1 87 ? 15.804 -6.280 -24.707 1.00 82.31 87 GLN A O 1
ATOM 722 N N . GLU A 1 88 ? 14.395 -4.559 -24.371 1.00 84.88 88 GLU A N 1
ATOM 723 C CA . GLU A 1 88 ? 14.379 -4.080 -25.755 1.00 84.88 88 GLU A CA 1
ATOM 724 C C . GLU A 1 88 ? 15.763 -3.560 -26.169 1.00 84.88 88 GLU A C 1
ATOM 726 O O . GLU A 1 88 ? 16.271 -3.947 -27.223 1.00 84.88 88 GLU A O 1
ATOM 731 N N . GLU A 1 89 ? 16.424 -2.772 -25.318 1.00 86.44 89 GLU A N 1
ATOM 732 C CA . GLU A 1 89 ? 17.765 -2.249 -25.595 1.00 86.44 89 GLU A CA 1
ATOM 733 C C . GLU A 1 89 ? 18.823 -3.364 -25.608 1.00 86.44 89 GLU A C 1
ATOM 735 O O . GLU A 1 89 ? 19.659 -3.401 -26.505 1.00 86.44 89 GLU A O 1
ATOM 740 N N . ILE A 1 90 ? 18.751 -4.346 -24.702 1.00 84.19 90 ILE A N 1
ATOM 741 C CA . ILE A 1 90 ? 19.615 -5.540 -24.734 1.00 84.19 90 ILE A CA 1
ATOM 742 C C . ILE A 1 90 ? 19.418 -6.301 -26.046 1.00 84.19 90 ILE A C 1
ATOM 744 O O . ILE A 1 90 ? 20.394 -6.729 -26.658 1.00 84.19 90 ILE A O 1
ATOM 748 N N . SER A 1 91 ? 18.175 -6.470 -26.495 1.00 87.94 91 SER A N 1
ATOM 749 C CA . SER A 1 91 ? 17.874 -7.169 -27.750 1.00 87.94 91 SER A CA 1
ATOM 750 C C . SER A 1 91 ? 18.412 -6.404 -28.958 1.00 87.94 91 SER A C 1
ATOM 752 O O . SER A 1 91 ? 19.019 -6.993 -29.850 1.00 87.94 91 SER A O 1
ATOM 754 N N . ARG A 1 92 ? 18.267 -5.077 -28.957 1.00 90.81 92 ARG A N 1
ATOM 755 C CA . ARG A 1 92 ? 18.828 -4.189 -29.976 1.00 90.81 92 ARG A CA 1
ATOM 756 C C . ARG A 1 92 ? 20.354 -4.251 -30.013 1.00 90.81 92 ARG A C 1
ATOM 758 O O . ARG A 1 92 ? 20.924 -4.374 -31.092 1.00 90.81 92 ARG A O 1
ATOM 765 N N . LEU A 1 93 ? 21.007 -4.181 -28.853 1.00 86.38 93 LEU A N 1
ATOM 766 C CA . LEU A 1 93 ? 22.463 -4.267 -28.722 1.00 86.38 93 LEU A CA 1
ATOM 767 C C . LEU A 1 93 ? 22.978 -5.634 -29.179 1.00 86.38 93 LEU A C 1
ATOM 769 O O . LEU A 1 93 ? 23.954 -5.692 -29.921 1.00 86.38 93 LEU A O 1
ATOM 773 N N . LYS A 1 94 ? 22.289 -6.723 -28.814 1.00 82.31 94 LYS A N 1
ATOM 774 C CA . LYS A 1 94 ? 22.586 -8.075 -29.310 1.00 82.31 94 LYS A CA 1
ATOM 775 C C . LYS A 1 94 ? 22.489 -8.152 -30.831 1.00 82.31 94 LYS A C 1
ATOM 777 O O . LYS A 1 94 ? 23.432 -8.612 -31.456 1.00 82.31 94 LYS A O 1
ATOM 782 N N . ALA A 1 95 ? 21.422 -7.623 -31.429 1.00 87.69 95 ALA A N 1
ATOM 783 C CA . ALA A 1 95 ? 21.270 -7.593 -32.883 1.00 87.69 95 ALA A CA 1
ATOM 784 C C . ALA A 1 95 ? 22.348 -6.736 -33.573 1.00 87.69 95 ALA A C 1
ATOM 786 O O . ALA A 1 95 ? 22.801 -7.057 -34.669 1.00 87.69 95 ALA A O 1
ATOM 787 N N . LEU A 1 96 ? 22.786 -5.643 -32.941 1.00 83.38 96 LEU A N 1
ATOM 788 C CA . LEU A 1 96 ? 23.870 -4.805 -33.456 1.00 83.38 96 LEU A CA 1
ATOM 789 C C . LEU A 1 96 ? 25.232 -5.521 -33.401 1.00 83.38 96 LEU A C 1
ATOM 791 O O . LEU A 1 96 ? 26.064 -5.321 -34.283 1.00 83.38 96 LEU A O 1
ATOM 795 N N . LEU A 1 97 ? 25.449 -6.347 -32.375 1.00 79.81 97 LEU A N 1
ATOM 796 C CA . LEU A 1 97 ? 26.634 -7.194 -32.230 1.00 79.81 97 LEU A CA 1
ATOM 797 C C . LEU A 1 97 ? 26.613 -8.380 -33.203 1.00 79.81 97 LEU A C 1
ATOM 799 O O . LEU A 1 97 ? 27.646 -8.703 -33.776 1.00 79.81 97 LEU A O 1
ATOM 803 N N . GLU A 1 98 ? 25.446 -8.980 -33.428 1.00 80.00 98 GLU A N 1
ATOM 804 C CA . GLU A 1 98 ? 25.234 -10.099 -34.356 1.00 80.00 98 GLU A CA 1
ATOM 805 C C . GLU A 1 98 ? 25.361 -9.667 -35.828 1.00 80.00 98 GLU A C 1
ATOM 807 O O . GLU A 1 98 ? 25.906 -10.397 -36.649 1.00 80.00 98 GLU A O 1
ATOM 812 N N . ASN A 1 99 ? 24.958 -8.433 -36.156 1.00 64.31 99 ASN A N 1
ATOM 813 C CA . ASN A 1 99 ? 25.123 -7.836 -37.488 1.00 64.31 99 ASN A CA 1
ATOM 814 C C . ASN A 1 99 ? 26.521 -7.247 -37.743 1.00 64.31 99 ASN A C 1
ATOM 816 O O . ASN A 1 99 ? 26.752 -6.657 -38.803 1.00 64.31 99 ASN A O 1
ATOM 820 N N . LYS A 1 100 ? 27.464 -7.370 -36.801 1.00 63.44 100 LYS A N 1
ATOM 821 C CA . LYS A 1 100 ? 28.870 -7.062 -37.066 1.00 63.44 100 LYS A CA 1
ATOM 822 C C . LYS A 1 100 ? 29.406 -8.195 -37.950 1.00 63.44 100 LYS A C 1
ATOM 824 O O . LYS A 1 100 ? 29.511 -9.313 -37.454 1.00 63.44 100 LYS A O 1
ATOM 829 N N . PRO A 1 101 ? 29.709 -7.962 -39.245 1.00 44.78 101 PRO A N 1
ATOM 830 C CA . PRO A 1 101 ? 30.150 -9.036 -40.120 1.00 44.78 101 PRO A CA 1
ATOM 831 C C . PRO A 1 101 ? 31.375 -9.709 -39.509 1.00 44.78 101 PRO A C 1
ATOM 833 O O . PRO A 1 101 ? 32.353 -9.049 -39.150 1.00 44.78 101 PRO A O 1
ATOM 836 N N . THR A 1 102 ? 31.273 -11.027 -39.386 1.00 43.19 102 THR A N 1
ATOM 837 C CA . THR A 1 102 ? 32.320 -11.957 -38.993 1.00 43.19 102 THR A CA 1
ATOM 838 C C . THR A 1 102 ? 33.535 -11.716 -39.887 1.00 43.19 102 THR A C 1
ATOM 840 O O . THR A 1 102 ? 33.608 -12.202 -41.013 1.00 43.19 102 THR A O 1
ATOM 843 N N . ILE A 1 103 ? 34.513 -10.948 -39.410 1.00 49.78 103 ILE A N 1
ATOM 844 C CA . ILE A 1 103 ? 35.886 -11.281 -39.766 1.00 49.78 103 ILE A CA 1
ATOM 845 C C . ILE A 1 103 ? 36.231 -12.453 -38.857 1.00 49.78 103 ILE A C 1
ATOM 847 O O . ILE A 1 103 ? 35.970 -12.402 -37.657 1.00 49.78 103 ILE A O 1
ATOM 851 N N . ILE A 1 104 ? 36.836 -13.474 -39.461 1.00 46.09 104 ILE A N 1
ATOM 852 C CA . ILE A 1 104 ? 37.301 -14.729 -38.866 1.00 46.09 104 ILE A CA 1
ATOM 853 C C . ILE A 1 104 ? 36.235 -15.842 -38.859 1.00 46.09 104 ILE A C 1
ATOM 855 O O . ILE A 1 104 ? 35.757 -16.293 -37.826 1.00 46.09 104 ILE A O 1
ATOM 859 N N . ASN A 1 105 ? 35.942 -16.364 -40.055 1.00 45.34 105 ASN A N 1
ATOM 860 C CA . ASN A 1 105 ? 35.884 -17.819 -40.199 1.00 45.34 105 ASN A CA 1
ATOM 861 C C . ASN A 1 105 ? 37.304 -18.332 -39.930 1.00 45.34 105 ASN A C 1
ATOM 863 O O . ASN A 1 105 ? 38.179 -18.108 -40.763 1.00 45.34 105 ASN A O 1
ATOM 867 N N . ASN A 1 106 ? 37.544 -18.897 -38.753 1.00 44.59 106 ASN A N 1
ATOM 868 C CA . ASN A 1 106 ? 38.551 -19.923 -38.488 1.00 44.59 106 ASN A CA 1
ATOM 869 C C . ASN A 1 106 ? 38.314 -20.460 -37.074 1.00 44.59 106 ASN A C 1
ATOM 871 O O . ASN A 1 106 ? 38.039 -19.700 -36.149 1.00 44.59 106 ASN A O 1
ATOM 875 N N . ASP A 1 107 ? 38.387 -21.779 -36.970 1.00 49.59 107 ASP A N 1
ATOM 876 C CA . ASP A 1 107 ? 38.010 -22.608 -35.832 1.00 49.59 107 ASP A CA 1
ATOM 877 C C . ASP A 1 107 ? 38.660 -22.156 -34.515 1.00 49.59 107 ASP A C 1
ATOM 879 O O . ASP A 1 107 ? 39.887 -22.090 -34.425 1.00 49.59 107 ASP A O 1
ATOM 883 N N . ILE A 1 108 ? 37.853 -21.882 -33.481 1.00 40.88 108 ILE A N 1
ATOM 884 C CA . ILE A 1 108 ? 38.321 -21.809 -32.089 1.00 40.88 108 ILE A CA 1
ATOM 885 C C . ILE A 1 108 ? 37.289 -22.500 -31.192 1.00 40.88 108 ILE A C 1
ATOM 887 O O . ILE A 1 108 ? 36.107 -22.155 -31.180 1.00 40.88 108 ILE A O 1
ATOM 891 N N . GLU A 1 109 ? 37.776 -23.521 -30.493 1.00 41.78 109 GLU A N 1
ATOM 892 C CA . GLU A 1 109 ? 37.069 -24.355 -29.531 1.00 41.78 109 GLU A CA 1
ATOM 893 C C . GLU A 1 109 ? 36.469 -23.529 -28.385 1.00 41.78 109 GLU A C 1
ATOM 895 O O . GLU A 1 109 ? 36.982 -22.486 -27.981 1.00 41.78 109 GLU A O 1
ATOM 900 N N . VAL A 1 110 ? 35.337 -24.008 -27.880 1.00 49.25 110 VAL A N 1
ATOM 901 C CA . VAL A 1 110 ? 34.546 -23.351 -26.842 1.00 49.25 110 VAL A CA 1
ATOM 902 C C . VAL A 1 110 ? 35.212 -23.603 -25.487 1.00 49.25 110 VAL A C 1
ATOM 904 O O . VAL A 1 110 ? 34.999 -24.658 -24.894 1.00 49.25 110 VAL A O 1
ATOM 907 N N . GLU A 1 111 ? 36.011 -22.655 -24.993 1.00 43.09 111 GLU A N 1
ATOM 908 C CA . GLU A 1 111 ? 36.502 -22.668 -23.609 1.00 43.09 111 GLU A CA 1
ATOM 909 C C . GLU A 1 111 ? 35.861 -21.564 -22.756 1.00 43.09 111 GLU A C 1
ATOM 911 O O . GLU A 1 111 ? 35.700 -20.411 -23.158 1.00 43.09 111 GLU A O 1
ATOM 916 N N . ASP A 1 112 ? 35.447 -22.002 -21.569 1.00 51.34 112 ASP A N 1
ATOM 917 C CA . ASP A 1 112 ? 34.727 -21.297 -20.515 1.00 51.34 112 ASP A CA 1
ATOM 918 C C . ASP A 1 112 ? 35.545 -20.112 -19.965 1.00 51.34 112 ASP A C 1
ATOM 920 O O . ASP A 1 112 ? 36.661 -20.283 -19.478 1.00 51.34 112 ASP A O 1
ATOM 924 N N . LEU A 1 113 ? 35.004 -18.893 -20.046 1.00 41.78 113 LEU A N 1
ATOM 925 C CA . LEU A 1 113 ? 35.702 -17.654 -19.679 1.00 41.78 113 LEU A CA 1
ATOM 926 C C . LEU A 1 113 ? 35.114 -17.033 -18.406 1.00 41.78 113 LEU A C 1
ATOM 928 O O . LEU A 1 113 ? 34.503 -15.963 -18.414 1.00 41.78 113 LEU A O 1
ATOM 932 N N . THR A 1 114 ? 35.384 -17.661 -17.265 1.00 49.84 114 THR A N 1
ATOM 933 C CA . THR A 1 114 ? 35.710 -16.885 -16.066 1.00 49.84 114 THR A CA 1
ATOM 934 C C . THR A 1 114 ? 37.135 -16.362 -16.245 1.00 49.84 114 THR A C 1
ATOM 936 O O . THR A 1 114 ? 38.038 -17.165 -16.081 1.00 49.84 114 THR A O 1
ATOM 939 N N . MET A 1 115 ? 37.375 -15.086 -16.583 1.00 39.41 115 MET A N 1
ATOM 940 C CA . MET A 1 115 ? 38.624 -14.370 -16.239 1.00 39.41 115 MET A CA 1
ATOM 941 C C . MET A 1 115 ? 38.591 -12.866 -16.572 1.00 39.41 115 MET A C 1
ATOM 943 O O . MET A 1 115 ? 37.776 -12.374 -17.348 1.00 39.41 115 MET A O 1
ATOM 947 N N . THR A 1 116 ? 39.463 -12.151 -15.864 1.00 45.62 116 THR A N 1
ATOM 948 C CA . THR A 1 116 ? 39.627 -10.700 -15.715 1.00 45.62 116 THR A CA 1
ATOM 949 C C . THR A 1 116 ? 40.127 -9.964 -16.973 1.00 45.62 116 THR A C 1
ATOM 951 O O . THR A 1 116 ? 40.846 -10.560 -17.768 1.00 45.62 116 THR A O 1
ATOM 954 N N . PRO A 1 117 ? 39.836 -8.652 -17.138 1.00 47.94 117 PRO A N 1
ATOM 955 C CA . PRO A 1 117 ? 40.075 -7.891 -18.382 1.00 47.94 117 PRO A CA 1
ATOM 956 C C . PRO A 1 117 ? 41.539 -7.566 -18.751 1.00 47.94 117 PRO A C 1
ATOM 958 O O . PRO A 1 117 ? 41.774 -6.640 -19.523 1.00 47.94 117 PRO A O 1
ATOM 961 N N . GLU A 1 118 ? 42.536 -8.241 -18.184 1.00 41.97 118 GLU A N 1
ATOM 962 C CA . GLU A 1 118 ? 43.931 -7.768 -18.223 1.00 41.97 118 GLU A CA 1
ATOM 963 C C . GLU A 1 118 ? 44.779 -8.345 -19.377 1.00 41.97 118 GLU A C 1
ATOM 965 O O . GLU A 1 118 ? 45.909 -7.903 -19.563 1.00 41.97 118 GLU A O 1
ATOM 970 N N . GLU A 1 119 ? 44.251 -9.243 -20.221 1.00 48.25 119 GLU A N 1
ATOM 971 C CA . GLU A 1 119 ? 45.050 -9.920 -21.269 1.00 48.25 119 GLU A CA 1
ATOM 972 C C . GLU A 1 119 ? 44.582 -9.713 -22.730 1.00 48.25 119 GLU A C 1
ATOM 974 O O . GLU A 1 119 ? 45.089 -10.361 -23.645 1.00 48.25 119 GLU A O 1
ATOM 979 N N . GLU A 1 120 ? 43.701 -8.750 -23.020 1.00 45.31 120 GLU A N 1
ATOM 980 C CA . GLU A 1 120 ? 43.285 -8.418 -24.403 1.00 45.31 120 GLU A CA 1
ATOM 981 C C . GLU A 1 120 ? 44.131 -7.307 -25.073 1.00 45.31 120 GLU A C 1
ATOM 983 O O . GLU A 1 120 ? 43.592 -6.403 -25.710 1.00 45.31 120 GLU A O 1
ATOM 988 N N . ILE A 1 121 ? 45.467 -7.326 -24.960 1.00 44.22 121 ILE A N 1
ATOM 989 C CA . ILE A 1 121 ? 46.317 -6.312 -25.639 1.00 44.22 121 ILE A CA 1
ATOM 990 C C . ILE A 1 121 ? 47.120 -6.859 -26.825 1.00 44.22 121 ILE A C 1
ATOM 992 O O . ILE A 1 121 ? 47.614 -6.076 -27.632 1.00 44.22 121 ILE A O 1
ATOM 996 N N . ASN A 1 122 ? 47.209 -8.170 -27.045 1.00 48.34 122 ASN A N 1
ATOM 997 C CA . ASN A 1 122 ? 48.071 -8.667 -28.118 1.00 48.34 122 ASN A CA 1
ATOM 998 C C . ASN A 1 122 ? 47.360 -9.632 -29.065 1.00 48.34 122 ASN A C 1
ATOM 1000 O O . ASN A 1 122 ? 47.360 -10.840 -28.835 1.00 48.34 122 ASN A O 1
ATOM 1004 N N . ARG A 1 123 ? 46.772 -9.087 -30.142 1.00 51.03 123 ARG A N 1
ATOM 1005 C CA . ARG A 1 123 ? 46.829 -9.655 -31.505 1.00 51.03 123 ARG A CA 1
ATOM 1006 C C . ARG A 1 123 ? 46.129 -8.749 -32.536 1.00 51.03 123 ARG A C 1
ATOM 1008 O O . ARG A 1 123 ? 44.910 -8.691 -32.611 1.00 51.03 123 ARG A O 1
ATOM 1015 N N . ASN A 1 124 ? 46.971 -8.143 -33.380 1.00 42.66 124 ASN A N 1
ATOM 1016 C CA . ASN A 1 124 ? 46.739 -7.602 -34.731 1.00 42.66 124 ASN A CA 1
ATOM 1017 C C . ASN A 1 124 ? 46.124 -6.201 -34.900 1.00 42.66 124 ASN A C 1
ATOM 1019 O O . ASN A 1 124 ? 44.909 -6.070 -34.954 1.00 42.66 124 ASN A O 1
ATOM 1023 N N . VAL A 1 125 ? 46.983 -5.215 -35.222 1.00 43.81 125 VAL A N 1
ATOM 1024 C CA . VAL A 1 125 ? 47.147 -4.673 -36.599 1.00 43.81 125 VAL A CA 1
ATOM 1025 C C . VAL A 1 125 ? 48.601 -4.181 -36.800 1.00 43.81 125 VAL A C 1
ATOM 1027 O O . VAL A 1 125 ? 49.064 -3.378 -35.990 1.00 43.81 125 VAL A O 1
ATOM 1030 N N . PRO A 1 126 ? 49.332 -4.578 -37.867 1.00 51.94 126 PRO A N 1
ATOM 1031 C CA . PRO A 1 126 ? 50.545 -3.886 -38.296 1.00 51.94 126 PRO A CA 1
ATOM 1032 C C . PRO A 1 126 ? 50.218 -2.690 -39.211 1.00 51.94 126 PRO A C 1
ATOM 1034 O O . PRO A 1 126 ? 49.645 -2.859 -40.284 1.00 51.94 126 PRO A O 1
ATOM 1037 N N . SER A 1 127 ? 50.683 -1.517 -38.763 1.00 50.72 127 SER A N 1
ATOM 1038 C CA . SER A 1 127 ? 51.080 -0.314 -39.519 1.00 50.72 127 SER A CA 1
ATOM 1039 C C . SER A 1 127 ? 49.998 0.554 -40.184 1.00 50.72 127 SER A C 1
ATOM 1041 O O . SER A 1 127 ? 49.507 0.226 -41.253 1.00 50.72 127 SER A O 1
ATOM 1043 N N . THR A 1 128 ? 49.770 1.756 -39.631 1.00 43.72 128 THR A N 1
ATOM 1044 C CA . THR A 1 128 ? 50.309 3.032 -40.169 1.00 43.72 128 THR A CA 1
ATOM 1045 C C . THR A 1 128 ? 50.036 4.189 -39.191 1.00 43.72 128 THR A C 1
ATOM 1047 O O . THR A 1 128 ? 48.884 4.468 -38.884 1.00 43.72 128 THR A O 1
ATOM 1050 N N . VAL A 1 129 ? 51.107 4.876 -38.771 1.00 43.75 129 VAL A N 1
ATOM 1051 C CA . VAL A 1 129 ? 51.169 6.089 -37.919 1.00 43.75 129 VAL A CA 1
ATOM 1052 C C . VAL A 1 129 ? 50.787 5.889 -36.441 1.00 43.75 129 VAL A C 1
ATOM 1054 O O . VAL A 1 129 ? 49.673 6.163 -36.011 1.00 43.75 129 VAL A O 1
ATOM 1057 N N . THR A 1 130 ? 51.756 5.451 -35.635 1.00 50.59 130 THR A N 1
ATOM 1058 C CA . THR A 1 130 ? 51.733 5.615 -34.176 1.00 50.59 130 THR A CA 1
ATOM 1059 C C . THR A 1 130 ? 51.980 7.083 -33.846 1.00 50.59 130 THR A C 1
ATOM 1061 O O . THR A 1 130 ? 53.121 7.532 -33.758 1.00 50.59 130 THR A O 1
ATOM 1064 N N . ASP A 1 131 ? 50.895 7.839 -33.712 1.00 53.41 131 ASP A N 1
ATOM 1065 C CA . ASP A 1 131 ? 50.920 9.172 -33.126 1.00 53.41 131 ASP A CA 1
ATOM 1066 C C . ASP A 1 131 ? 50.801 8.995 -31.596 1.00 53.41 131 ASP A C 1
ATOM 1068 O O . ASP A 1 131 ? 49.712 8.676 -31.108 1.00 53.41 131 ASP A O 1
ATOM 1072 N N . PRO A 1 132 ? 51.884 9.149 -30.806 1.00 62.06 132 PRO A N 1
ATOM 1073 C CA . PRO A 1 132 ? 51.869 8.898 -29.355 1.00 62.06 132 PRO A CA 1
ATOM 1074 C C . PRO A 1 132 ? 50.859 9.782 -28.599 1.00 62.06 132 PRO A C 1
ATOM 1076 O O . PRO A 1 132 ? 50.478 9.491 -27.464 1.00 62.06 132 PRO A O 1
ATOM 1079 N N . ASP A 1 133 ? 50.392 10.858 -29.237 1.00 66.06 133 ASP A N 1
ATOM 1080 C CA . ASP A 1 133 ? 49.361 11.752 -28.717 1.00 66.06 133 ASP A CA 1
ATOM 1081 C C . ASP A 1 133 ? 47.946 11.132 -28.753 1.00 66.06 133 ASP A C 1
ATOM 1083 O O . ASP A 1 133 ? 47.109 11.451 -27.906 1.00 66.06 133 ASP A O 1
ATOM 1087 N N . LEU A 1 134 ? 47.661 10.218 -29.690 1.00 63.84 134 LEU A N 1
ATOM 1088 C CA . LEU A 1 134 ? 46.363 9.534 -29.784 1.00 63.84 134 LEU A CA 1
ATOM 1089 C C . LEU A 1 134 ? 46.239 8.398 -28.764 1.00 63.84 134 LEU A C 1
ATOM 1091 O O . LEU A 1 134 ? 45.201 8.290 -28.105 1.00 63.84 134 LEU A O 1
ATOM 1095 N N . ASP A 1 135 ? 47.310 7.629 -28.563 1.00 72.06 135 ASP A N 1
ATOM 1096 C CA . ASP A 1 135 ? 47.360 6.580 -27.538 1.00 72.06 135 ASP A CA 1
ATOM 1097 C C . ASP A 1 135 ? 47.246 7.191 -26.134 1.00 72.06 135 ASP A C 1
ATOM 1099 O O . ASP A 1 135 ? 46.422 6.768 -25.324 1.00 72.06 135 ASP A O 1
ATOM 1103 N N . SER A 1 136 ? 47.939 8.310 -25.883 1.00 80.12 136 SER A N 1
ATOM 1104 C CA . SER A 1 136 ? 47.810 9.046 -24.620 1.00 80.12 136 SER A CA 1
ATOM 1105 C C . SER A 1 136 ? 46.386 9.561 -24.367 1.00 80.12 136 SER A C 1
ATOM 1107 O O . SER A 1 136 ? 45.918 9.555 -23.226 1.00 80.12 136 SER A O 1
ATOM 1109 N N . LYS A 1 137 ? 45.671 10.021 -25.404 1.00 83.50 137 LYS A N 1
ATOM 1110 C CA . LYS A 1 137 ? 44.268 10.460 -25.277 1.00 83.50 137 LYS A CA 1
ATOM 1111 C C . LYS A 1 137 ? 43.336 9.294 -24.969 1.00 83.50 137 LYS A C 1
ATOM 1113 O O . LYS A 1 137 ? 42.436 9.458 -24.146 1.00 83.50 137 LYS A O 1
ATOM 1118 N N . ARG A 1 138 ? 43.561 8.131 -25.586 1.00 80.75 138 ARG A N 1
ATOM 1119 C CA . ARG A 1 138 ? 42.803 6.905 -25.312 1.00 80.75 138 ARG A CA 1
ATOM 1120 C C . ARG A 1 138 ? 42.975 6.460 -23.861 1.00 80.75 138 ARG A C 1
ATOM 1122 O O . ARG A 1 138 ? 41.975 6.231 -23.183 1.00 80.75 138 ARG A O 1
ATOM 1129 N N . ASP A 1 139 ? 44.208 6.424 -23.369 1.00 83.19 139 ASP A N 1
ATOM 1130 C CA . ASP A 1 139 ? 44.503 6.017 -21.992 1.00 83.19 139 ASP A CA 1
ATOM 1131 C C . ASP A 1 139 ? 43.928 7.004 -20.972 1.00 83.19 139 ASP A C 1
ATOM 1133 O O . ASP A 1 139 ? 43.336 6.605 -19.967 1.00 83.19 139 ASP A O 1
ATOM 1137 N N . LYS A 1 140 ? 44.011 8.310 -21.261 1.00 92.19 140 LYS A N 1
ATOM 1138 C CA . LYS A 1 140 ? 43.364 9.353 -20.449 1.00 92.19 140 LYS A CA 1
ATOM 1139 C C . LYS A 1 140 ? 41.847 9.176 -20.398 1.00 92.19 140 LYS A C 1
ATOM 1141 O O . LYS A 1 140 ? 41.267 9.310 -19.323 1.00 92.19 140 LYS A O 1
ATOM 1146 N N . LEU A 1 141 ? 41.211 8.866 -21.528 1.00 91.06 141 LEU A N 1
ATOM 1147 C CA . LEU A 1 141 ? 39.764 8.654 -21.595 1.00 91.06 141 LEU A CA 1
ATOM 1148 C C . LEU A 1 141 ? 39.342 7.405 -20.808 1.00 91.06 141 LEU A C 1
ATOM 1150 O O . LEU A 1 141 ? 38.355 7.444 -20.075 1.00 91.06 141 LEU A O 1
ATOM 1154 N N . LEU A 1 142 ? 40.117 6.321 -20.900 1.00 88.69 142 LEU A N 1
ATOM 1155 C CA . LEU A 1 142 ? 39.871 5.101 -20.132 1.00 88.69 142 LEU A CA 1
ATOM 1156 C C . LEU A 1 142 ? 40.015 5.348 -18.624 1.00 88.69 142 LEU A C 1
ATOM 1158 O O . LEU A 1 142 ? 39.154 4.931 -17.849 1.00 88.69 142 LEU A O 1
ATOM 1162 N N . ALA A 1 143 ? 41.054 6.075 -18.210 1.00 93.00 143 ALA A N 1
ATOM 1163 C CA . ALA A 1 143 ? 41.268 6.434 -16.811 1.00 93.00 143 ALA A CA 1
ATOM 1164 C C . ALA A 1 143 ? 40.132 7.315 -16.260 1.00 93.00 143 ALA A C 1
ATOM 1166 O O . ALA A 1 143 ? 39.651 7.080 -15.150 1.00 93.00 143 ALA A O 1
ATOM 1167 N N . GLN A 1 144 ? 39.658 8.290 -17.046 1.00 92.31 144 GLN A N 1
ATOM 1168 C CA . GLN A 1 144 ? 38.506 9.124 -16.687 1.00 92.31 144 GLN A CA 1
ATOM 1169 C C . GLN A 1 144 ? 37.238 8.286 -16.518 1.00 92.31 144 GLN A C 1
ATOM 1171 O O . GLN A 1 144 ? 36.576 8.386 -15.486 1.00 92.31 144 GLN A O 1
ATOM 1176 N N . TYR A 1 145 ? 36.942 7.405 -17.475 1.00 92.44 145 TYR A N 1
ATOM 1177 C CA . TYR A 1 145 ? 35.796 6.503 -17.388 1.00 92.44 145 TYR A CA 1
ATOM 1178 C C . TYR A 1 145 ? 35.865 5.607 -16.143 1.00 92.44 145 TYR A C 1
ATOM 1180 O O . TYR A 1 145 ? 34.902 5.508 -15.384 1.00 92.44 145 TYR A O 1
ATOM 1188 N N . GLN A 1 146 ? 37.019 4.992 -15.871 1.00 89.56 146 GLN A N 1
ATOM 1189 C CA . GLN A 1 146 ? 37.212 4.164 -14.678 1.00 89.56 146 GLN A CA 1
ATOM 1190 C C . GLN A 1 146 ? 37.019 4.966 -13.382 1.00 89.56 146 GLN A C 1
ATOM 1192 O O . GLN A 1 146 ? 36.397 4.478 -12.432 1.00 89.56 146 GLN A O 1
ATOM 1197 N N . GLN A 1 147 ? 37.516 6.204 -13.339 1.00 93.88 147 GLN A N 1
ATOM 1198 C CA . GLN A 1 147 ? 37.336 7.104 -12.204 1.00 93.88 147 GLN A CA 1
ATOM 1199 C C . GLN A 1 147 ? 35.862 7.468 -11.997 1.00 93.88 147 GLN A C 1
ATOM 1201 O O . GLN A 1 147 ? 35.377 7.410 -10.863 1.00 93.88 147 GLN A O 1
ATOM 1206 N N . GLU A 1 148 ? 35.141 7.811 -13.064 1.00 90.94 148 GLU A N 1
ATOM 1207 C CA . GLU A 1 148 ? 33.705 8.096 -13.010 1.00 90.94 148 GLU A CA 1
ATOM 1208 C C . GLU A 1 148 ? 32.915 6.880 -12.533 1.00 90.94 148 GLU A C 1
ATOM 1210 O O . GLU A 1 148 ? 32.106 6.996 -11.612 1.00 90.94 148 GLU A O 1
ATOM 1215 N N . MET A 1 149 ? 33.221 5.695 -13.061 1.00 87.56 149 MET A N 1
ATOM 1216 C CA . MET A 1 149 ? 32.597 4.443 -12.634 1.00 87.56 149 MET A CA 1
ATOM 1217 C C . MET A 1 149 ? 32.849 4.148 -11.154 1.00 87.56 149 MET A C 1
ATOM 1219 O O . MET A 1 149 ? 31.937 3.736 -10.433 1.00 87.56 149 MET A O 1
ATOM 1223 N N . LYS A 1 150 ? 34.069 4.385 -10.664 1.00 92.00 150 LYS A N 1
ATOM 1224 C CA . LYS A 1 150 ? 34.406 4.232 -9.242 1.00 92.00 150 LYS A CA 1
ATOM 1225 C C . LYS A 1 150 ? 33.645 5.236 -8.375 1.00 92.00 150 LYS A C 1
ATOM 1227 O O . LYS A 1 150 ? 33.121 4.860 -7.326 1.00 92.00 150 LYS A O 1
ATOM 1232 N N . LYS A 1 151 ? 33.563 6.496 -8.810 1.00 94.00 151 LYS A N 1
ATOM 1233 C CA . LYS A 1 151 ? 32.823 7.555 -8.111 1.00 94.00 151 LYS A CA 1
ATOM 1234 C C . LYS A 1 151 ? 31.335 7.222 -8.033 1.00 94.00 151 LYS A C 1
ATOM 1236 O O . LYS A 1 151 ? 30.755 7.327 -6.957 1.00 94.00 151 LYS A O 1
ATOM 1241 N N . LEU A 1 152 ? 30.749 6.765 -9.137 1.00 90.75 152 LEU A N 1
ATOM 1242 C CA . LEU A 1 152 ? 29.344 6.377 -9.206 1.00 90.75 152 LEU A CA 1
ATOM 1243 C C . LEU A 1 152 ? 29.035 5.202 -8.268 1.00 90.75 152 LEU A C 1
ATOM 1245 O O . LEU A 1 152 ? 28.069 5.263 -7.513 1.00 90.75 152 LEU A O 1
ATOM 1249 N N . LYS A 1 153 ? 29.896 4.174 -8.241 1.00 87.69 153 LYS A N 1
ATOM 1250 C CA . LYS A 1 153 ? 29.772 3.053 -7.293 1.00 87.69 153 LYS A CA 1
ATOM 1251 C C . LYS A 1 153 ? 29.829 3.515 -5.833 1.00 87.69 153 LYS A C 1
ATOM 1253 O O . LYS A 1 153 ? 29.022 3.067 -5.029 1.00 87.69 153 LYS A O 1
ATOM 1258 N N . CYS A 1 154 ? 30.757 4.415 -5.501 1.00 93.75 154 CYS A N 1
ATOM 1259 C CA . CYS A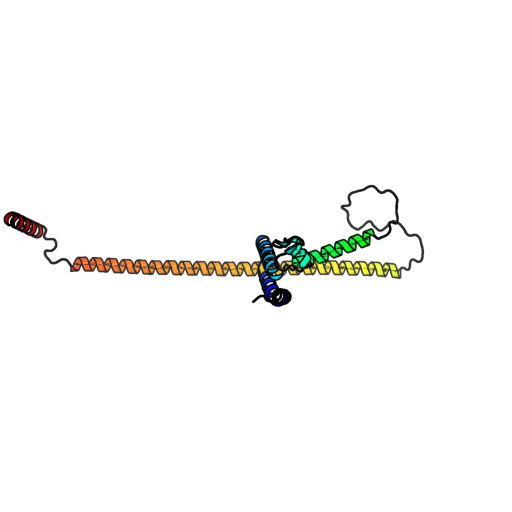 1 154 ? 30.894 4.967 -4.151 1.00 93.75 154 CYS A CA 1
ATOM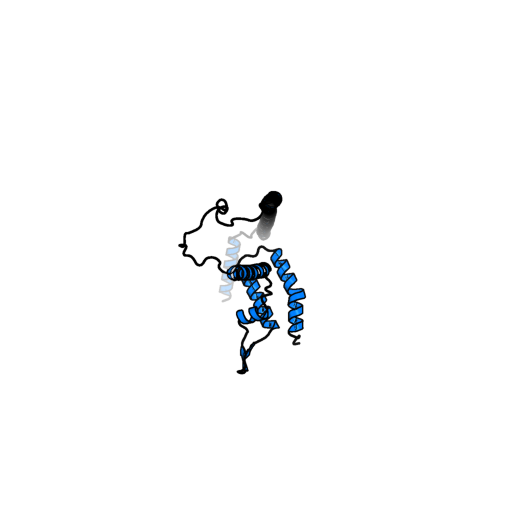 1260 C C . CYS A 1 154 ? 29.647 5.759 -3.724 1.00 93.75 154 CYS A C 1
ATOM 1262 O O . CYS A 1 154 ? 29.131 5.545 -2.631 1.00 93.75 154 CYS A O 1
ATOM 1264 N N . LEU A 1 155 ? 29.125 6.626 -4.601 1.00 92.75 155 LEU A N 1
ATOM 1265 C CA . LEU A 1 155 ? 27.896 7.382 -4.339 1.00 92.75 155 LEU A CA 1
ATOM 1266 C C . LEU A 1 155 ? 26.708 6.455 -4.082 1.00 92.75 155 LEU A C 1
ATOM 1268 O O . LEU A 1 155 ? 25.996 6.641 -3.101 1.00 92.75 155 LEU A O 1
ATOM 1272 N N . HIS A 1 156 ? 26.535 5.430 -4.915 1.00 90.44 156 HIS A N 1
ATOM 1273 C CA . HIS A 1 156 ? 25.442 4.479 -4.752 1.00 90.44 156 HIS A CA 1
ATOM 1274 C C . HIS A 1 156 ? 25.536 3.690 -3.437 1.00 90.44 156 HIS A C 1
ATOM 1276 O O . HIS A 1 156 ? 24.523 3.498 -2.766 1.00 90.44 156 HIS A O 1
ATOM 1282 N N . GLU A 1 157 ? 26.736 3.259 -3.036 1.00 92.25 157 GLU A N 1
ATOM 1283 C CA . GLU A 1 157 ? 26.908 2.566 -1.755 1.00 92.25 157 GLU A CA 1
ATOM 1284 C C . GLU A 1 157 ? 26.621 3.500 -0.570 1.00 92.25 157 GLU A C 1
ATOM 1286 O O . GLU A 1 157 ? 25.930 3.102 0.366 1.00 92.25 157 GLU A O 1
ATOM 1291 N N . ASN A 1 158 ? 27.055 4.763 -0.635 1.00 92.62 158 ASN A N 1
ATOM 1292 C CA . ASN A 1 158 ? 26.740 5.759 0.392 1.00 92.62 158 ASN A CA 1
ATOM 1293 C C . ASN A 1 158 ? 25.226 6.002 0.501 1.00 92.62 158 ASN A C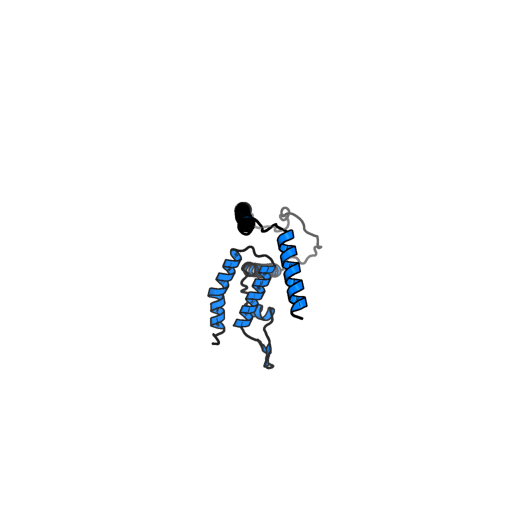 1
ATOM 1295 O O . ASN A 1 158 ? 24.676 5.924 1.597 1.00 92.62 158 ASN A O 1
ATOM 1299 N N . GLU A 1 159 ? 24.534 6.221 -0.624 1.00 90.31 159 GLU A N 1
ATOM 1300 C CA . GLU A 1 159 ? 23.072 6.391 -0.646 1.00 90.31 159 GLU A CA 1
ATOM 1301 C C . GLU A 1 159 ? 22.342 5.167 -0.080 1.00 90.31 159 GLU A C 1
ATOM 1303 O O . GLU A 1 159 ? 21.333 5.292 0.617 1.00 90.31 159 GLU A O 1
ATOM 1308 N N . LYS A 1 160 ? 22.836 3.962 -0.376 1.00 90.25 160 LYS A N 1
ATOM 1309 C CA . LYS A 1 160 ? 22.285 2.713 0.153 1.00 90.25 160 LYS A CA 1
ATOM 1310 C C . LYS A 1 160 ? 22.446 2.635 1.674 1.00 90.25 160 LYS A C 1
ATOM 1312 O O . LYS A 1 160 ? 21.480 2.296 2.357 1.00 90.25 160 LYS A O 1
ATOM 1317 N N . ILE A 1 161 ? 23.617 2.995 2.201 1.00 94.38 161 ILE A N 1
ATOM 1318 C CA . ILE A 1 161 ? 23.884 3.043 3.646 1.00 94.38 161 ILE A CA 1
ATOM 1319 C C . ILE A 1 161 ? 22.993 4.089 4.333 1.00 94.38 161 ILE A C 1
ATOM 1321 O O . ILE A 1 161 ? 22.412 3.814 5.384 1.00 94.38 161 ILE A O 1
ATOM 1325 N N . GLU A 1 162 ? 22.831 5.277 3.748 1.00 93.75 162 GLU A N 1
ATOM 1326 C CA . GLU A 1 162 ? 21.945 6.319 4.281 1.00 93.75 162 GLU A CA 1
ATOM 1327 C C . GLU A 1 162 ? 20.489 5.852 4.350 1.00 93.75 162 GLU A C 1
ATOM 1329 O O . GLU A 1 162 ? 19.843 5.987 5.392 1.00 93.75 162 GLU A O 1
ATOM 1334 N N . LYS A 1 163 ? 19.987 5.233 3.274 1.00 92.25 163 LYS A N 1
ATOM 1335 C CA . LYS A 1 163 ? 18.640 4.645 3.243 1.00 92.25 163 LYS A CA 1
ATOM 1336 C C . LYS A 1 163 ? 18.471 3.577 4.318 1.00 92.25 163 LYS A C 1
ATOM 1338 O O . LYS A 1 163 ? 17.461 3.580 5.018 1.00 92.25 163 LYS A O 1
ATOM 1343 N N . GLU A 1 164 ? 19.454 2.695 4.492 1.00 93.75 164 GLU A N 1
ATOM 1344 C CA . GLU A 1 164 ? 19.427 1.675 5.543 1.00 93.75 164 GLU A CA 1
ATOM 1345 C C . GLU A 1 164 ? 19.358 2.305 6.944 1.00 93.75 164 GLU A C 1
ATOM 1347 O O . GLU A 1 164 ? 18.573 1.869 7.790 1.00 93.75 164 GLU A O 1
ATOM 1352 N N . ASN A 1 165 ? 20.123 3.371 7.187 1.00 96.31 165 ASN A N 1
ATOM 1353 C CA . ASN A 1 165 ? 20.101 4.096 8.456 1.00 96.31 165 ASN A CA 1
ATOM 1354 C C . ASN A 1 165 ? 18.745 4.761 8.721 1.00 96.31 165 ASN A C 1
ATOM 1356 O O . ASN A 1 165 ? 18.231 4.671 9.838 1.00 96.31 165 ASN A O 1
ATOM 1360 N N . ILE A 1 166 ? 18.139 5.377 7.705 1.00 96.88 166 ILE A N 1
ATOM 1361 C CA . ILE A 1 166 ? 16.800 5.973 7.806 1.00 96.88 166 ILE A CA 1
ATOM 1362 C C . ILE A 1 166 ? 15.761 4.894 8.129 1.00 96.88 166 ILE A C 1
ATOM 1364 O O . ILE A 1 166 ? 14.948 5.075 9.035 1.00 96.88 166 ILE A O 1
ATOM 1368 N N . ILE A 1 167 ? 15.818 3.740 7.458 1.00 92.50 167 ILE A N 1
ATOM 1369 C CA . ILE A 1 167 ? 14.913 2.613 7.726 1.00 92.50 167 ILE A CA 1
ATOM 1370 C C . ILE A 1 167 ? 15.056 2.134 9.177 1.00 92.50 167 ILE A C 1
ATOM 1372 O O . ILE A 1 167 ? 14.049 1.939 9.859 1.00 92.50 167 ILE A O 1
ATOM 1376 N N . LYS A 1 168 ? 16.288 2.009 9.689 1.00 96.31 168 LYS A N 1
ATOM 1377 C CA . LYS A 1 168 ? 16.535 1.655 11.098 1.00 96.31 168 LYS A CA 1
ATOM 1378 C C . LYS A 1 168 ? 15.944 2.683 12.064 1.00 96.31 168 LYS A C 1
ATOM 1380 O O . LYS A 1 168 ? 15.363 2.296 13.074 1.00 96.31 168 LYS A O 1
ATOM 1385 N N . GLN A 1 169 ? 16.059 3.979 11.769 1.00 97.44 169 GLN A N 1
ATOM 1386 C CA . GLN A 1 169 ? 15.469 5.036 12.601 1.00 97.44 169 GLN A CA 1
ATOM 1387 C C . GLN A 1 169 ? 13.938 4.980 12.604 1.00 97.44 169 GLN A C 1
ATOM 1389 O O . GLN A 1 169 ? 13.334 5.038 13.673 1.00 97.44 169 GLN A O 1
ATOM 1394 N N . ILE A 1 170 ? 13.314 4.806 11.436 1.00 96.81 170 ILE A N 1
ATOM 1395 C CA . ILE A 1 170 ? 11.858 4.652 11.308 1.00 96.81 170 ILE A CA 1
ATOM 1396 C C . ILE A 1 170 ? 11.373 3.451 12.124 1.00 96.81 170 ILE A C 1
ATOM 1398 O O . ILE A 1 170 ? 10.399 3.561 12.868 1.00 96.81 170 ILE A O 1
ATOM 1402 N N . GLN A 1 171 ? 12.068 2.318 12.020 1.00 94.81 171 GLN A N 1
ATOM 1403 C CA . GLN A 1 171 ? 11.719 1.107 12.756 1.00 94.81 171 GLN A CA 1
ATOM 1404 C C . GLN A 1 171 ? 11.818 1.320 14.273 1.00 94.81 171 GLN A C 1
ATOM 1406 O O . GLN A 1 171 ? 10.912 0.935 15.007 1.00 94.81 171 GLN A O 1
ATOM 1411 N N . LYS A 1 172 ? 12.862 2.015 14.731 1.00 98.25 172 LYS A N 1
ATOM 1412 C CA . LYS A 1 172 ? 13.056 2.336 16.149 1.00 98.25 172 LYS A CA 1
ATOM 1413 C C . LYS A 1 172 ? 11.937 3.223 16.705 1.00 98.25 172 LYS A C 1
ATOM 1415 O O . LYS A 1 172 ? 11.413 2.954 17.779 1.00 98.25 172 LYS A O 1
ATOM 1420 N N . ILE A 1 173 ? 11.539 4.249 15.949 1.00 97.88 173 ILE A N 1
ATOM 1421 C CA . ILE A 1 173 ? 10.419 5.132 16.307 1.00 97.88 173 ILE A CA 1
ATOM 1422 C C . ILE A 1 173 ? 9.112 4.334 16.374 1.00 97.88 173 ILE A C 1
ATOM 1424 O O . ILE A 1 173 ? 8.327 4.497 17.304 1.00 97.88 173 ILE A O 1
ATOM 1428 N N . LYS A 1 174 ? 8.878 3.446 15.402 1.00 97.75 174 LYS A N 1
ATOM 1429 C CA . LYS A 1 174 ? 7.687 2.594 15.371 1.00 97.75 174 LYS A CA 1
ATOM 1430 C C . LYS A 1 174 ? 7.596 1.697 16.610 1.00 97.75 174 LYS A C 1
ATOM 1432 O O . LYS A 1 174 ? 6.538 1.629 17.226 1.00 97.75 174 LYS A O 1
ATOM 1437 N N . GLU A 1 175 ? 8.699 1.056 16.988 1.00 97.44 175 GLU A N 1
ATOM 1438 C CA . GLU A 1 175 ? 8.773 0.204 18.180 1.00 97.44 175 GLU A CA 1
ATOM 1439 C C . GLU A 1 175 ? 8.472 0.990 19.462 1.00 97.44 175 GLU A C 1
ATOM 1441 O O . GLU A 1 175 ? 7.687 0.530 20.289 1.00 97.44 175 GLU A O 1
ATOM 1446 N N . GLU A 1 176 ? 9.007 2.206 19.595 1.00 97.69 176 GLU A N 1
ATOM 1447 C CA . GLU A 1 176 ? 8.727 3.085 20.736 1.00 97.69 176 GLU A CA 1
ATOM 1448 C C . GLU A 1 176 ? 7.237 3.455 20.836 1.00 97.69 176 GLU A C 1
ATOM 1450 O O . GLU A 1 176 ? 6.644 3.384 21.918 1.00 97.69 176 GLU A O 1
ATOM 1455 N N . TYR A 1 177 ? 6.598 3.805 19.714 1.00 96.75 177 TYR A N 1
ATOM 1456 C CA . TYR A 1 177 ? 5.160 4.087 19.695 1.00 96.75 177 TYR A CA 1
ATOM 1457 C C . TYR A 1 177 ? 4.326 2.848 20.023 1.00 96.75 177 TYR A C 1
ATOM 1459 O O . TYR A 1 177 ? 3.391 2.942 20.820 1.00 96.75 177 TYR A O 1
ATOM 1467 N N . ASP A 1 178 ? 4.674 1.689 19.468 1.00 96.50 178 ASP A N 1
ATOM 1468 C CA . ASP A 1 178 ? 3.984 0.431 19.753 1.00 96.50 178 ASP A CA 1
ATOM 1469 C C . ASP A 1 178 ? 4.102 0.055 21.241 1.00 96.50 178 ASP A C 1
ATOM 1471 O O . ASP A 1 178 ? 3.133 -0.404 21.854 1.00 96.50 178 ASP A O 1
ATOM 1475 N N . GLU A 1 179 ? 5.266 0.277 21.857 1.00 97.31 179 GLU A N 1
ATOM 1476 C CA . GLU A 1 179 ? 5.463 0.096 23.295 1.00 97.31 179 GLU A CA 1
ATOM 1477 C C . GLU A 1 179 ? 4.635 1.073 24.130 1.00 97.31 179 GLU A C 1
ATOM 1479 O O . GLU A 1 179 ? 3.985 0.654 25.092 1.00 97.31 179 GLU A O 1
ATOM 1484 N N . ASN A 1 180 ? 4.618 2.359 23.776 1.00 97.44 180 ASN A N 1
ATOM 1485 C CA . ASN A 1 180 ? 3.823 3.355 24.492 1.00 97.44 180 ASN A CA 1
ATOM 1486 C C . ASN A 1 180 ? 2.321 3.068 24.397 1.00 97.44 180 ASN A C 1
ATOM 1488 O O . ASN A 1 180 ? 1.619 3.152 25.404 1.00 97.44 180 ASN A O 1
ATOM 1492 N N . ILE A 1 181 ? 1.826 2.649 23.231 1.00 96.38 181 ILE A N 1
ATOM 1493 C CA . ILE A 1 181 ? 0.427 2.238 23.058 1.00 96.38 181 ILE A CA 1
ATOM 1494 C C . ILE A 1 181 ? 0.109 1.027 23.943 1.00 96.38 181 ILE A C 1
ATOM 1496 O O . ILE A 1 181 ? -0.926 1.004 24.612 1.00 96.38 181 ILE A O 1
ATOM 1500 N N . LYS A 1 182 ? 0.998 0.024 23.996 1.00 95.75 182 LYS A N 1
ATOM 1501 C CA . LYS A 1 182 ? 0.826 -1.137 24.885 1.00 95.75 182 LYS A CA 1
ATOM 1502 C C . LYS A 1 182 ? 0.765 -0.714 26.352 1.00 95.75 182 LYS A C 1
ATOM 1504 O O . LYS A 1 182 ? -0.150 -1.150 27.047 1.00 95.75 182 LYS A O 1
ATOM 1509 N N . LYS A 1 183 ? 1.677 0.155 26.804 1.00 96.50 183 LYS A N 1
ATOM 1510 C CA . LYS A 1 183 ? 1.690 0.687 28.180 1.00 96.50 183 LYS A CA 1
ATOM 1511 C C . LYS A 1 183 ? 0.372 1.391 28.512 1.00 96.50 183 LYS A C 1
ATOM 1513 O O . LYS A 1 183 ? -0.295 0.998 29.468 1.00 96.50 183 LYS A O 1
ATOM 1518 N N . LEU A 1 184 ? -0.077 2.318 27.665 1.00 94.06 184 LEU A N 1
ATOM 1519 C CA . LEU A 1 184 ? -1.349 3.027 27.852 1.00 94.06 184 LEU A CA 1
ATOM 1520 C C . LEU A 1 184 ? -2.547 2.069 27.921 1.00 94.06 184 LEU A C 1
ATOM 1522 O O . LEU A 1 184 ? -3.384 2.179 28.814 1.00 94.06 184 LEU A O 1
ATOM 1526 N N . ASN A 1 185 ? -2.613 1.073 27.037 1.00 93.38 185 ASN A N 1
ATOM 1527 C CA . ASN A 1 185 ? -3.689 0.080 27.059 1.00 93.38 185 ASN A CA 1
ATOM 1528 C C . ASN A 1 185 ? -3.678 -0.770 28.339 1.00 93.38 185 ASN A C 1
ATOM 1530 O O . ASN A 1 185 ? -4.742 -1.100 28.876 1.00 93.38 185 ASN A O 1
ATOM 1534 N N . THR A 1 186 ? -2.492 -1.122 28.848 1.00 94.81 186 THR A N 1
ATOM 1535 C CA . THR A 1 186 ? -2.378 -1.833 30.128 1.00 94.81 186 THR A CA 1
ATOM 1536 C C . THR A 1 186 ? -2.822 -0.966 31.301 1.00 94.81 186 THR A C 1
ATOM 1538 O O . THR A 1 186 ? -3.567 -1.452 32.148 1.00 94.81 186 THR A O 1
ATOM 1541 N N . GLU A 1 187 ? -2.460 0.318 31.325 1.00 94.56 187 GLU A N 1
ATOM 1542 C CA . GLU A 1 187 ? -2.887 1.263 32.362 1.00 94.56 187 GLU A CA 1
ATOM 1543 C C . GLU A 1 187 ? -4.406 1.457 32.363 1.00 94.56 187 GLU A C 1
ATOM 1545 O O . GLU A 1 187 ? -5.036 1.347 33.415 1.00 94.56 187 GLU A O 1
ATOM 1550 N N . IL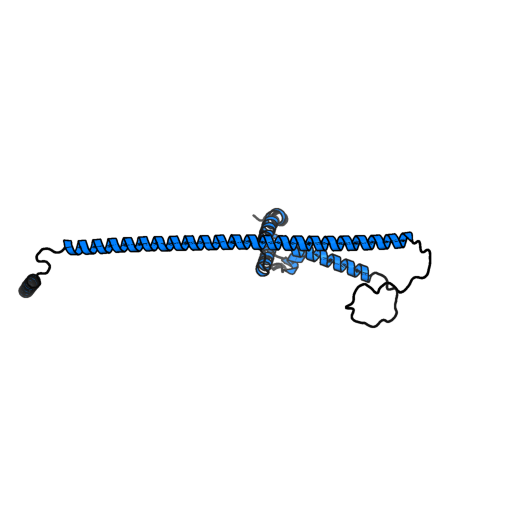E A 1 188 ? -5.015 1.639 31.186 1.00 91.88 188 ILE A N 1
ATOM 1551 C CA . ILE A 1 188 ? -6.475 1.723 31.032 1.00 91.88 188 ILE A CA 1
ATOM 1552 C C . ILE A 1 188 ? -7.145 0.449 31.561 1.00 91.88 188 ILE A C 1
ATOM 1554 O O . ILE A 1 188 ? -8.117 0.519 32.312 1.00 91.88 188 ILE A O 1
ATOM 1558 N N . SER A 1 189 ? -6.604 -0.722 31.218 1.00 88.50 189 SER A N 1
ATOM 1559 C CA . SER A 1 189 ? -7.149 -2.010 31.664 1.00 88.50 189 SER A CA 1
ATOM 1560 C C . SER A 1 189 ? -7.043 -2.197 33.180 1.00 88.50 189 SER A C 1
ATOM 1562 O O . SER A 1 189 ? -7.955 -2.740 33.801 1.00 88.50 189 SER A O 1
ATOM 1564 N N . VAL A 1 190 ? -5.938 -1.761 33.789 1.00 90.69 190 VAL A N 1
ATOM 1565 C CA . VAL A 1 190 ? -5.736 -1.827 35.243 1.00 90.69 190 VAL A CA 1
ATOM 1566 C C . VAL A 1 190 ? -6.662 -0.854 35.967 1.00 90.69 190 VAL A C 1
ATOM 1568 O O . VAL A 1 190 ? -7.260 -1.233 36.971 1.00 90.69 190 VAL A O 1
ATOM 1571 N N . ASN A 1 191 ? -6.814 0.372 35.466 1.00 87.75 191 ASN A N 1
ATOM 1572 C CA . ASN A 1 191 ? -7.696 1.368 36.072 1.00 87.75 191 ASN A CA 1
ATOM 1573 C C . ASN A 1 191 ? -9.161 0.937 36.003 1.00 87.75 191 ASN A C 1
ATOM 1575 O O . ASN A 1 191 ? -9.842 0.975 37.023 1.00 87.75 191 ASN A O 1
ATOM 1579 N N . LYS A 1 192 ? -9.605 0.405 34.860 1.00 87.62 192 LYS A N 1
ATOM 1580 C CA . LYS A 1 192 ? -10.956 -0.146 34.720 1.00 87.62 192 LYS A CA 1
ATOM 1581 C C . LYS A 1 192 ? -11.231 -1.275 35.718 1.00 87.62 192 LYS A C 1
ATOM 1583 O O . LYS A 1 192 ? -12.262 -1.277 36.375 1.00 87.62 192 LYS A O 1
ATOM 1588 N N . LYS A 1 193 ? -10.281 -2.201 35.898 1.00 83.50 193 LYS A N 1
ATOM 1589 C CA . LYS A 1 193 ? -10.408 -3.269 36.905 1.00 83.50 193 LYS A CA 1
ATOM 1590 C C . LYS A 1 193 ? -10.484 -2.725 38.331 1.00 83.50 193 LYS A C 1
ATOM 1592 O O . LYS A 1 193 ? -11.212 -3.281 39.140 1.00 83.50 193 LYS A O 1
ATOM 1597 N N . LYS A 1 194 ? -9.733 -1.666 38.654 1.00 83.94 194 LYS A N 1
ATOM 1598 C CA . LYS A 1 194 ? -9.793 -1.026 39.979 1.00 83.94 194 LYS A CA 1
ATOM 1599 C C . LYS A 1 194 ? -11.158 -0.388 40.237 1.00 83.94 194 LYS A C 1
ATOM 1601 O O . LYS A 1 194 ? -11.686 -0.545 41.336 1.00 83.94 194 LYS A O 1
ATOM 1606 N N . GLU A 1 195 ? -11.723 0.293 39.242 1.00 81.88 195 GLU A N 1
ATOM 1607 C CA . GLU A 1 195 ? -13.082 0.844 39.313 1.00 81.88 195 GLU A CA 1
ATOM 1608 C C . GLU A 1 195 ? -14.111 -0.270 39.538 1.00 81.88 195 GLU A C 1
ATOM 1610 O O . GLU A 1 195 ? -14.853 -0.201 40.513 1.00 81.88 195 GLU A O 1
ATOM 1615 N N . GLU A 1 196 ? -14.064 -1.350 38.749 1.00 80.19 196 GLU A N 1
ATOM 1616 C CA . GLU A 1 196 ? -14.949 -2.518 38.913 1.00 80.19 196 GLU A CA 1
ATOM 1617 C C . GLU A 1 196 ? -14.824 -3.142 40.316 1.00 80.19 196 GLU A C 1
ATOM 1619 O O . GLU A 1 196 ? -15.827 -3.374 40.986 1.00 80.19 196 GLU A O 1
ATOM 1624 N N . THR A 1 197 ? -13.601 -3.336 40.829 1.00 72.75 197 THR A N 1
ATOM 1625 C CA . THR A 1 197 ? -13.414 -3.865 42.193 1.00 72.75 197 THR A CA 1
ATOM 1626 C C . THR A 1 197 ? -13.960 -2.931 43.272 1.00 72.75 197 THR A C 1
ATOM 1628 O O . THR A 1 197 ? -14.520 -3.400 44.260 1.00 72.75 197 THR A O 1
ATOM 1631 N N . SER A 1 198 ? -13.829 -1.612 43.092 1.00 87.94 198 SER A N 1
ATOM 1632 C CA . SER A 1 198 ? -14.381 -0.635 44.032 1.00 87.94 198 SER A CA 1
ATOM 1633 C C . SER A 1 198 ? -15.910 -0.617 43.984 1.00 87.94 198 SER A C 1
ATOM 1635 O O . SER A 1 198 ? -16.546 -0.468 45.027 1.00 87.94 198 SER A O 1
ATOM 1637 N N . GLU A 1 199 ? -16.514 -0.753 42.803 1.00 88.25 199 GLU A N 1
ATOM 1638 C CA . GLU A 1 199 ? -17.969 -0.854 42.648 1.00 88.25 199 GLU A CA 1
ATOM 1639 C C . GLU A 1 199 ? -18.511 -2.123 43.321 1.00 88.25 199 GLU A C 1
ATOM 1641 O O . GLU A 1 199 ? -19.471 -2.049 44.097 1.00 88.25 199 GLU A O 1
ATOM 1646 N N . ASP A 1 200 ? -17.847 -3.262 43.119 1.00 87.56 200 ASP A N 1
ATOM 1647 C CA . ASP A 1 200 ? -18.192 -4.537 43.756 1.00 87.56 200 ASP A CA 1
ATOM 1648 C C . ASP A 1 200 ? -18.112 -4.459 45.291 1.00 87.56 200 ASP A C 1
ATOM 1650 O O . ASP A 1 200 ? -18.991 -4.961 46.004 1.00 87.56 200 ASP A O 1
ATOM 1654 N N . GLU A 1 201 ? -17.086 -3.792 45.831 1.00 90.38 201 GLU A N 1
ATOM 1655 C CA . GLU A 1 201 ? -16.943 -3.564 47.272 1.00 90.38 201 GLU A CA 1
ATOM 1656 C C . GLU A 1 201 ? -18.090 -2.717 47.844 1.00 90.38 201 GLU A C 1
ATOM 1658 O O . GLU A 1 201 ? -18.625 -3.030 48.918 1.00 90.38 201 GLU A O 1
ATOM 1663 N N . ILE A 1 202 ? -18.510 -1.672 47.122 1.00 91.94 202 ILE A N 1
ATOM 1664 C CA . ILE A 1 202 ? -19.638 -0.817 47.510 1.00 91.94 202 ILE A CA 1
ATOM 1665 C C . ILE A 1 202 ? -20.941 -1.624 47.508 1.00 91.94 202 ILE A C 1
ATOM 1667 O O . ILE A 1 202 ? -21.691 -1.571 48.488 1.00 91.94 202 ILE A O 1
ATOM 1671 N N . LEU A 1 203 ? -21.197 -2.411 46.458 1.00 92.81 203 LEU A N 1
ATOM 1672 C CA . LEU A 1 203 ? -22.392 -3.254 46.352 1.00 92.81 203 LEU A CA 1
ATOM 1673 C C . LEU A 1 203 ? -22.477 -4.258 47.504 1.00 92.81 203 LEU A C 1
ATOM 1675 O O . LEU A 1 203 ? -23.510 -4.350 48.174 1.00 92.81 203 LEU A O 1
ATOM 1679 N N . LYS A 1 204 ? -21.370 -4.944 47.804 1.00 93.31 204 LYS A N 1
ATOM 1680 C CA . LYS A 1 204 ? -21.297 -5.915 48.902 1.00 93.31 204 LYS A CA 1
ATOM 1681 C C . LYS A 1 204 ? -21.573 -5.268 50.261 1.00 93.31 204 LYS A C 1
ATOM 1683 O O . LYS A 1 204 ? -22.246 -5.852 51.114 1.00 93.31 204 LYS A O 1
ATOM 1688 N N . ARG A 1 205 ? -21.096 -4.036 50.473 1.00 94.50 205 ARG A N 1
ATOM 1689 C CA . ARG A 1 205 ? -21.364 -3.270 51.698 1.00 94.50 205 ARG A CA 1
ATOM 1690 C C . ARG A 1 205 ? -22.825 -2.833 51.803 1.00 94.50 205 ARG A C 1
ATOM 1692 O O . ARG A 1 205 ? -23.399 -2.922 52.889 1.00 94.50 205 ARG A O 1
ATOM 1699 N N . ILE A 1 206 ? -23.435 -2.396 50.701 1.00 90.38 206 ILE A N 1
ATOM 1700 C CA . ILE A 1 206 ? -24.864 -2.049 50.646 1.00 90.38 206 ILE A CA 1
ATOM 1701 C C . ILE A 1 206 ? -25.724 -3.274 50.967 1.00 90.38 206 ILE A C 1
ATOM 1703 O O . ILE A 1 206 ? -26.671 -3.170 51.744 1.00 90.38 206 ILE A O 1
ATOM 1707 N N . GLU A 1 207 ? -25.390 -4.441 50.419 1.00 90.56 207 GLU A N 1
ATOM 1708 C CA . GLU A 1 207 ? -26.126 -5.680 50.670 1.00 90.56 207 GLU A CA 1
ATOM 1709 C C . GLU A 1 207 ? -26.042 -6.114 52.142 1.00 90.56 207 GLU A C 1
ATOM 1711 O O . GLU A 1 207 ? -27.062 -6.453 52.745 1.00 90.56 207 GLU A O 1
ATOM 1716 N N . ALA A 1 208 ? -24.861 -6.004 52.760 1.00 88.25 208 ALA A N 1
ATOM 1717 C CA . ALA A 1 208 ? -24.684 -6.263 54.188 1.00 88.25 208 ALA A CA 1
ATOM 1718 C C . ALA A 1 208 ? -25.515 -5.305 55.064 1.00 88.25 208 ALA A C 1
ATOM 1720 O O . ALA A 1 208 ? -26.165 -5.735 56.021 1.00 88.25 208 ALA A O 1
ATOM 1721 N N . LEU A 1 209 ? -25.543 -4.012 54.719 1.00 87.12 209 LEU A N 1
ATOM 1722 C CA . LEU A 1 209 ? -26.386 -3.025 55.402 1.00 87.12 209 LEU A CA 1
ATOM 1723 C C . LEU A 1 209 ? -27.875 -3.343 55.228 1.00 87.12 209 LEU A C 1
ATOM 1725 O O . LEU A 1 209 ? -28.623 -3.330 56.203 1.00 87.12 209 LEU A O 1
ATOM 1729 N N . LYS A 1 210 ? -28.300 -3.699 54.013 1.00 85.19 210 LYS A N 1
ATOM 1730 C CA . LYS A 1 210 ? -29.678 -4.100 53.711 1.00 85.19 210 LYS A CA 1
ATOM 1731 C C . LYS A 1 210 ? -30.103 -5.325 54.528 1.00 85.19 210 LYS A C 1
ATOM 1733 O O . LYS A 1 210 ? -31.199 -5.323 55.083 1.00 85.19 210 LYS A O 1
ATOM 1738 N N . ALA A 1 211 ? -29.248 -6.342 54.633 1.00 83.69 211 ALA A N 1
ATOM 1739 C CA . ALA A 1 211 ? -29.515 -7.536 55.434 1.00 83.69 211 ALA A CA 1
ATOM 1740 C C . ALA A 1 211 ? -29.655 -7.206 56.930 1.00 83.69 211 ALA A C 1
ATOM 1742 O O . ALA A 1 211 ? -30.572 -7.700 57.582 1.00 83.69 211 ALA A O 1
ATOM 1743 N N . SER A 1 212 ? -28.796 -6.322 57.448 1.00 81.88 212 SER A N 1
ATOM 1744 C CA . SER A 1 212 ? -28.870 -5.843 58.834 1.00 81.88 212 SER A CA 1
ATOM 1745 C C . SER A 1 212 ? -30.159 -5.054 59.113 1.00 81.88 212 SER A C 1
ATOM 1747 O O . SER A 1 212 ? -30.793 -5.237 60.147 1.00 81.88 212 SER A O 1
ATOM 1749 N N . MET A 1 213 ? -30.601 -4.215 58.169 1.00 75.88 213 MET A N 1
ATOM 1750 C CA . MET A 1 213 ? -31.769 -3.342 58.349 1.00 75.88 213 MET A CA 1
ATOM 1751 C C . MET A 1 213 ? -33.128 -4.042 58.181 1.00 75.88 213 MET A C 1
ATOM 1753 O O . MET A 1 213 ? -34.129 -3.546 58.692 1.00 75.88 213 MET A O 1
ATOM 1757 N N . ILE A 1 214 ? -33.200 -5.165 57.461 1.00 68.25 214 ILE A N 1
ATOM 1758 C CA . ILE A 1 214 ? -34.469 -5.859 57.154 1.00 68.25 214 ILE A CA 1
ATOM 1759 C C . ILE A 1 214 ? -34.877 -6.873 58.250 1.00 68.25 214 ILE A C 1
ATOM 1761 O O . ILE A 1 214 ? -35.986 -7.410 58.228 1.00 68.25 214 ILE A O 1
ATOM 1765 N N . GLY A 1 215 ? -34.042 -7.092 59.268 1.00 67.38 215 GLY A N 1
ATOM 1766 C CA . GLY A 1 215 ? -34.368 -7.931 60.423 1.00 67.38 215 GLY A CA 1
ATOM 1767 C C . GLY A 1 215 ? -34.997 -7.138 61.572 1.00 67.38 215 GLY A C 1
ATOM 1768 O O . GLY A 1 215 ? -34.316 -6.375 62.246 1.00 67.38 215 GLY A O 1
ATOM 1769 N N . GLY A 1 216 ? -36.288 -7.343 61.849 1.00 68.62 216 GLY A N 1
ATOM 1770 C CA . GLY A 1 216 ? -36.875 -6.924 63.129 1.00 68.62 216 GLY A CA 1
ATOM 1771 C C . GLY A 1 216 ? -36.320 -7.748 64.301 1.00 68.62 216 GLY A C 1
ATOM 1772 O O . GLY A 1 216 ? -35.825 -8.852 64.101 1.00 68.62 216 GLY A O 1
ATOM 1773 N N . GLU A 1 217 ? -36.465 -7.265 65.536 1.00 67.38 217 GLU A N 1
ATOM 1774 C CA . GLU A 1 217 ? -35.920 -7.871 66.774 1.00 67.38 217 GLU A CA 1
ATOM 1775 C C . GLU A 1 217 ? -36.283 -9.365 66.983 1.00 67.38 217 GLU A C 1
ATOM 1777 O O . GLU A 1 217 ? -35.584 -10.092 67.680 1.00 67.38 217 GLU A O 1
ATOM 1782 N N . LYS A 1 218 ? -37.347 -9.857 66.326 1.00 62.75 218 LYS A N 1
ATOM 1783 C CA . LYS A 1 218 ? -37.786 -11.269 66.332 1.00 62.75 218 LYS A CA 1
ATOM 1784 C C . LYS A 1 218 ? -37.597 -12.008 64.998 1.00 62.75 218 LYS A C 1
ATOM 1786 O O . LYS A 1 218 ? -38.189 -13.064 64.799 1.00 62.75 218 LYS A O 1
ATOM 1791 N N . ALA A 1 219 ? -36.829 -11.468 64.051 1.00 65.62 219 ALA A N 1
ATOM 1792 C CA . ALA A 1 219 ? -36.659 -12.060 62.717 1.00 65.62 219 ALA A CA 1
ATOM 1793 C C . ALA A 1 219 ? -35.975 -13.438 62.753 1.00 65.62 219 ALA A C 1
ATOM 1795 O O . ALA A 1 219 ? -36.292 -14.295 61.933 1.00 65.62 219 ALA A O 1
ATOM 1796 N N . ASN A 1 220 ? -35.111 -13.670 63.745 1.00 67.94 220 ASN A N 1
ATOM 1797 C CA . ASN A 1 220 ? -34.423 -14.946 63.960 1.00 67.94 220 ASN A CA 1
ATOM 1798 C C . ASN A 1 220 ? -35.143 -15.871 64.966 1.00 67.94 220 ASN A C 1
ATOM 1800 O O . ASN A 1 220 ? -34.596 -16.903 65.349 1.00 67.94 220 ASN A O 1
ATOM 1804 N N . ASP A 1 221 ? -36.357 -15.523 65.412 1.00 77.38 221 ASP A N 1
ATOM 1805 C CA . ASP A 1 221 ? -37.119 -16.296 66.402 1.00 77.38 221 ASP A CA 1
ATOM 1806 C C . ASP A 1 221 ? -37.793 -17.518 65.738 1.00 77.38 221 ASP A C 1
ATOM 1808 O O . ASP A 1 221 ? -38.921 -17.462 65.228 1.00 77.38 221 ASP A O 1
ATOM 1812 N N . CYS A 1 222 ? -37.046 -18.627 65.681 1.00 76.75 222 CYS A N 1
ATOM 1813 C CA . CYS A 1 222 ? -37.424 -19.858 64.980 1.00 76.75 222 CYS A CA 1
ATOM 1814 C C . CYS A 1 222 ? -38.728 -20.467 65.531 1.00 76.75 222 CYS A C 1
ATOM 1816 O O . CYS A 1 222 ? -39.600 -20.890 64.765 1.00 76.75 222 CYS A O 1
ATOM 1818 N N . GLU A 1 223 ? -38.932 -20.413 66.850 1.00 77.38 223 GLU A N 1
ATOM 1819 C CA . GLU A 1 223 ? -40.127 -20.948 67.513 1.00 77.38 223 GLU A CA 1
ATOM 1820 C C . GLU A 1 223 ? -41.405 -20.205 67.098 1.00 77.38 223 GLU A C 1
ATOM 1822 O O . GLU A 1 223 ? -42.478 -20.797 66.933 1.00 77.38 223 GLU A O 1
ATOM 1827 N N . LEU A 1 224 ? -41.302 -18.891 66.887 1.00 72.50 224 LEU A N 1
ATOM 1828 C CA . LEU A 1 224 ? -42.430 -18.044 66.508 1.00 72.50 224 LEU A CA 1
ATOM 1829 C C . LEU A 1 224 ? -42.864 -18.310 65.056 1.00 72.50 224 LEU A C 1
ATOM 1831 O O . LEU A 1 224 ? -44.066 -18.322 64.760 1.00 72.50 224 LEU A O 1
ATOM 1835 N N . SER A 1 225 ? -41.903 -18.599 64.173 1.00 78.38 225 SER A N 1
ATOM 1836 C CA . SER A 1 225 ? -42.141 -19.067 62.801 1.00 78.38 225 SER A CA 1
ATOM 1837 C C . SER A 1 225 ? -42.823 -20.440 62.779 1.00 78.38 225 SER A C 1
ATOM 1839 O O . SER A 1 225 ? -43.882 -20.605 62.161 1.00 78.38 225 SER A O 1
ATOM 1841 N N . GLU A 1 226 ? -42.294 -21.410 63.531 1.00 84.19 226 GLU A N 1
ATOM 1842 C CA . GLU A 1 226 ? -42.869 -22.756 63.617 1.00 84.19 226 GLU A CA 1
ATOM 1843 C C . GLU A 1 226 ? -44.290 -22.747 64.191 1.00 84.19 226 GLU A C 1
ATOM 1845 O O . GLU A 1 226 ? -45.191 -23.411 63.665 1.00 84.19 226 GLU A O 1
ATOM 1850 N N . ARG A 1 227 ? -44.542 -21.936 65.226 1.00 85.94 227 ARG A N 1
ATOM 1851 C CA . ARG A 1 227 ? -45.871 -21.802 65.834 1.00 85.94 227 ARG A CA 1
ATOM 1852 C C . ARG A 1 227 ? -46.893 -21.202 64.866 1.00 85.94 227 ARG A C 1
ATOM 1854 O O . ARG A 1 227 ? -48.042 -21.652 64.848 1.00 85.94 227 ARG A O 1
ATOM 1861 N N . ARG A 1 228 ? -46.505 -20.215 64.046 1.00 85.62 228 ARG A N 1
ATOM 1862 C CA . ARG A 1 228 ? -47.361 -19.663 62.975 1.00 85.62 228 ARG A CA 1
ATOM 1863 C C . ARG A 1 228 ? -47.654 -20.711 61.905 1.00 85.62 228 ARG A C 1
ATOM 1865 O O . ARG A 1 228 ? -48.809 -20.854 61.511 1.00 85.62 228 ARG A O 1
ATOM 1872 N N . LYS A 1 229 ? -46.640 -21.477 61.490 1.00 89.25 229 LYS A N 1
ATOM 1873 C CA . LYS A 1 229 ? -46.779 -22.553 60.499 1.00 89.25 229 LYS A CA 1
ATOM 1874 C C . LYS A 1 229 ? -47.756 -23.633 60.969 1.00 89.25 229 LYS A C 1
ATOM 1876 O O . LYS A 1 229 ? -48.683 -23.955 60.231 1.00 89.25 229 LYS A O 1
ATOM 1881 N N . ARG A 1 230 ? -47.632 -24.102 62.219 1.00 89.31 230 ARG A N 1
ATOM 1882 C CA . ARG A 1 230 ? -48.571 -25.070 62.823 1.00 89.31 230 ARG A CA 1
ATOM 1883 C C . ARG A 1 230 ? -50.003 -24.538 62.877 1.00 89.31 230 ARG A C 1
ATOM 1885 O O . ARG A 1 230 ? -50.933 -25.250 62.516 1.00 89.31 230 ARG A O 1
ATOM 1892 N N . LYS A 1 231 ? -50.197 -23.279 63.290 1.00 90.94 231 LYS A N 1
ATOM 1893 C CA . LYS A 1 231 ? -51.533 -22.657 63.315 1.00 90.94 231 LYS A CA 1
ATOM 1894 C C . LYS A 1 231 ? -52.140 -22.514 61.918 1.00 90.94 231 LYS A C 1
ATOM 1896 O O . LYS A 1 231 ? -53.339 -22.726 61.773 1.00 90.94 231 LYS A O 1
ATOM 1901 N N . LYS A 1 232 ? -51.330 -22.179 60.907 1.00 92.44 232 LYS A N 1
ATOM 1902 C CA . LYS A 1 232 ? -51.772 -22.102 59.509 1.00 92.44 232 LYS A CA 1
ATOM 1903 C C . LYS A 1 232 ? -52.210 -23.473 58.988 1.00 92.44 232 LYS A C 1
ATOM 1905 O O . LYS A 1 232 ? -53.313 -23.580 58.472 1.00 92.44 232 LYS A O 1
ATOM 1910 N N . GLN A 1 233 ? -51.388 -24.506 59.183 1.00 90.44 233 GLN A N 1
ATOM 1911 C CA . GLN A 1 233 ? -51.707 -25.879 58.769 1.00 90.44 233 GLN A CA 1
ATOM 1912 C C . GLN A 1 233 ? -52.990 -26.388 59.435 1.00 90.44 233 GLN A C 1
ATOM 1914 O O . GLN A 1 233 ? -53.869 -26.902 58.758 1.00 90.44 233 GLN A O 1
ATOM 1919 N N . ALA A 1 234 ? -53.151 -26.159 60.741 1.00 89.94 234 ALA A N 1
ATOM 1920 C CA . ALA A 1 234 ? -54.365 -26.544 61.459 1.00 89.94 234 ALA A CA 1
ATOM 1921 C C . ALA A 1 234 ? -55.621 -25.785 60.985 1.00 89.94 234 ALA A C 1
ATOM 1923 O O . ALA A 1 234 ? -56.727 -26.312 61.068 1.00 89.94 234 ALA A O 1
ATOM 1924 N N . ALA A 1 235 ? -55.477 -24.540 60.518 1.00 88.25 235 ALA A N 1
ATOM 1925 C CA . ALA A 1 235 ? -56.582 -23.783 59.934 1.00 88.25 235 ALA A CA 1
ATOM 1926 C C . ALA A 1 235 ? -56.942 -24.290 58.529 1.00 88.25 235 ALA A C 1
ATOM 1928 O O . ALA A 1 235 ? -58.123 -24.419 58.232 1.00 88.25 235 ALA A O 1
ATOM 1929 N N . GLU A 1 236 ? -55.947 -24.618 57.698 1.00 90.69 236 GLU A N 1
ATOM 1930 C CA . GLU A 1 236 ? -56.154 -25.249 56.386 1.00 90.69 236 GLU A CA 1
ATOM 1931 C C . GLU A 1 236 ? -56.823 -26.620 56.511 1.00 90.69 236 GLU A C 1
ATOM 1933 O O . GLU A 1 236 ? -57.755 -26.898 55.768 1.00 90.69 236 GLU A O 1
ATOM 1938 N N . GLU A 1 237 ? -56.412 -27.451 57.474 1.00 88.06 237 GLU A N 1
ATOM 1939 C CA . GLU A 1 237 ? -57.063 -28.744 57.720 1.00 88.06 237 GLU A CA 1
ATOM 1940 C C . GLU A 1 237 ? -58.505 -28.604 58.215 1.00 88.06 237 GLU A C 1
ATOM 1942 O O . GLU A 1 237 ? -59.338 -29.435 57.880 1.00 88.06 237 GLU A O 1
ATOM 1947 N N . ARG A 1 238 ? -58.826 -27.554 58.981 1.00 82.81 238 ARG A N 1
ATOM 1948 C CA . ARG A 1 238 ? -60.208 -27.262 59.409 1.00 82.81 238 ARG A CA 1
ATOM 1949 C C . ARG A 1 238 ? -61.073 -26.640 58.318 1.00 82.81 238 ARG A C 1
ATOM 1951 O O . ARG A 1 238 ? -62.292 -26.662 58.441 1.00 82.81 238 ARG A O 1
ATOM 1958 N N . ALA A 1 239 ? -60.455 -26.014 57.322 1.00 80.25 239 ALA A N 1
ATOM 1959 C CA . ALA A 1 239 ? -61.140 -25.398 56.191 1.00 80.25 239 ALA A CA 1
ATOM 1960 C C . ALA A 1 239 ? -61.401 -26.392 55.042 1.00 80.25 239 ALA A C 1
ATOM 1962 O O . ALA A 1 239 ? -61.959 -25.994 54.019 1.00 80.25 239 ALA A O 1
ATOM 1963 N N . LYS A 1 240 ? -60.975 -27.648 55.200 1.00 65.25 240 LYS A N 1
ATOM 1964 C CA . LYS A 1 240 ? -61.091 -28.739 54.233 1.00 65.25 240 LYS A CA 1
ATOM 1965 C C . LYS A 1 240 ? -62.171 -29.724 54.666 1.00 65.25 240 LYS A C 1
ATOM 1967 O O . LYS A 1 240 ? -62.826 -30.270 53.754 1.00 65.25 240 LYS A O 1
#

Foldseek 3Di:
DPDQLVVLVCCCVPPVLVVVLVVPVVDPDDPVNVVVLLVVVLVSQQVSVDFDQDPVRDTHGDDSVRSCVVCVNPRSDPVSVVVVVVVVVVVVVVVVVVPPDDPDPDDDDDDDDPDDPPPPPDDDDDDDDPPVVVVVVVVVVVVVVVVVVVVVVVVVVVVVVVVVVVVVVVVVVVVVVVVVVVVVVVVVVVVVVVVVVVVVVVVVVVVVVVVVVVDDPCNVVVVVVVVVVVVVVVVVVVVD

pLDDT: mean 78.24, std 15.77, range [39.41, 98.25]

Radius of gyration: 43.56 Å; chains: 1; bounding box: 113×40×108 Å

Sequence (240 aa):
MTLSKRKNMNLYKSLIRPVVTYGMETITIDKEKEDTLLKFERKIMRTILGPNITRESERRMKTNAEIEEELKGESIDPKDTILRQYQEEISRLKALLENKPTIINNDIEVEDLTMTPEEEINRNVPSTVTDPDLDSKRDKLLAQYQQEMKKLKCLHENEKIEKENIIKQIQKIKEEYDENIKKLNTEISVNKKKEETSEDEILKRIEALKASMIGGEKANDCELSERRKRKKQAAEERAK

Organism: Diabrotica balteata (NCBI:txid107213)